Protein AF-A0A356E3R2-F1 (afdb_monomer)

Radius of gyration: 20.86 Å; Cα contacts (8 Å, |Δi|>4): 562; chains: 1; bounding box: 56×42×56 Å

Secondary structure (DSSP, 8-state):
-BGGGG-----GGGS-SS--SSTT-SEEEEE-TTT--EEEEEGGGGGGGSPTT-EEEEE-EEE---EEEEEETTS-EEEEEEEEE-TTS-EEEEETTGGG--TT-EEEEE-TTSSSEEEEEEEEE-TTS-EEEEESS---HHHHHHHEE----TT--S---HHHHHHTS-TT--EEEESS--GGGGG--HHHHHHHHHTT-EEEEEEE---GGGGSPP--SBGGG--PPPEEEEE-HHHHHHHHHHHHTT--EEESSHHHHHHHHHSEETTTTEEPPEEEEE-----SS---S--

Structure (mmCIF, N/CA/C/O backbone):
data_AF-A0A356E3R2-F1
#
_entry.id   AF-A0A356E3R2-F1
#
loop_
_atom_site.group_PDB
_atom_site.id
_atom_site.type_symbol
_atom_site.label_atom_id
_atom_site.label_alt_id
_atom_site.label_comp_id
_atom_site.label_asym_id
_atom_site.label_entity_id
_atom_site.label_seq_id
_atom_site.pdbx_PDB_ins_code
_atom_site.Cartn_x
_atom_site.Cartn_y
_atom_site.Cartn_z
_atom_site.occupancy
_atom_site.B_iso_or_equiv
_atom_site.auth_seq_id
_atom_site.auth_comp_id
_atom_site.auth_asym_id
_atom_site.auth_atom_id
_atom_site.pdbx_PDB_model_num
ATOM 1 N N . MET A 1 1 ? -23.909 -2.169 -10.285 1.00 80.88 1 MET A N 1
ATOM 2 C CA . MET A 1 1 ? -23.566 -0.750 -10.013 1.00 80.88 1 MET A CA 1
ATOM 3 C C . MET A 1 1 ? -22.647 -0.263 -11.116 1.00 80.88 1 MET A C 1
ATOM 5 O O . MET A 1 1 ? -21.811 -1.039 -11.572 1.00 80.88 1 MET A O 1
ATOM 9 N N . THR A 1 2 ? -22.799 0.974 -11.576 1.00 85.81 2 THR A N 1
ATOM 10 C CA . THR A 1 2 ? -21.980 1.519 -12.674 1.00 85.81 2 THR A CA 1
ATOM 11 C C . THR A 1 2 ? -20.860 2.404 -12.140 1.00 85.81 2 THR A C 1
ATOM 13 O O . THR A 1 2 ? -21.021 3.051 -11.107 1.00 85.81 2 THR A O 1
ATOM 16 N N . ILE A 1 3 ? -19.742 2.508 -12.868 1.00 83.50 3 ILE A N 1
ATOM 17 C CA . ILE A 1 3 ? -18.660 3.456 -12.523 1.00 83.50 3 ILE A CA 1
ATOM 18 C C . ILE A 1 3 ? -19.180 4.900 -12.390 1.00 83.50 3 ILE A C 1
ATOM 20 O O . ILE A 1 3 ? -18.676 5.674 -11.574 1.00 83.50 3 ILE A O 1
ATOM 24 N N . LYS A 1 4 ? -20.211 5.272 -13.159 1.00 87.00 4 LYS A N 1
ATOM 25 C CA . LYS A 1 4 ? -20.790 6.624 -13.131 1.00 87.00 4 LYS A CA 1
ATOM 26 C C . LYS A 1 4 ? -21.358 6.996 -11.760 1.00 87.00 4 LYS A C 1
ATOM 28 O O . LYS A 1 4 ? -21.235 8.148 -11.367 1.00 87.00 4 LYS A O 1
ATOM 33 N N . GLU A 1 5 ? -21.901 6.034 -11.013 1.00 89.00 5 GLU A N 1
ATOM 34 C CA . GLU A 1 5 ? -22.432 6.251 -9.654 1.00 89.00 5 GLU A CA 1
ATOM 35 C C . GLU A 1 5 ? -21.334 6.598 -8.629 1.00 89.00 5 GLU A C 1
ATOM 37 O O . GLU A 1 5 ? -21.633 7.105 -7.554 1.00 89.00 5 GLU A O 1
ATOM 42 N N . TYR A 1 6 ? -20.064 6.357 -8.973 1.00 88.38 6 TYR A N 1
ATOM 43 C CA . TYR A 1 6 ? -18.882 6.656 -8.156 1.00 88.38 6 TYR A CA 1
ATOM 44 C C . TYR A 1 6 ? -18.056 7.822 -8.706 1.00 88.38 6 TYR A C 1
ATOM 4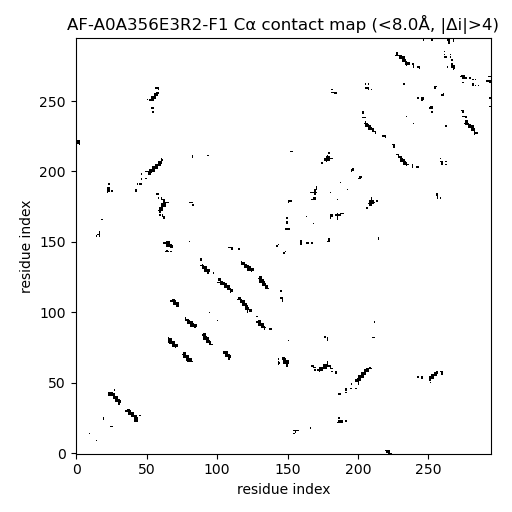6 O O . TYR A 1 6 ? -16.964 8.103 -8.212 1.00 88.38 6 TYR A O 1
ATOM 54 N N . SER A 1 7 ? -18.547 8.481 -9.755 1.00 88.19 7 SER A N 1
ATOM 55 C CA . SER A 1 7 ? -17.864 9.608 -10.380 1.00 88.19 7 SER A CA 1
ATOM 56 C C . SER A 1 7 ? -18.245 10.910 -9.678 1.00 88.19 7 SER A C 1
ATOM 58 O O . SER A 1 7 ? -19.418 11.167 -9.419 1.00 88.19 7 SER A O 1
ATOM 60 N N . PHE A 1 8 ? -17.255 11.751 -9.401 1.00 93.81 8 PHE A N 1
ATOM 61 C CA . PHE A 1 8 ? -17.437 13.101 -8.878 1.00 93.81 8 PHE A CA 1
ATOM 62 C C . PHE A 1 8 ? -16.420 14.039 -9.529 1.00 93.81 8 PHE A C 1
ATOM 64 O O . PHE A 1 8 ? -15.416 13.583 -10.082 1.00 93.81 8 PHE A O 1
ATOM 71 N N . ASP A 1 9 ? -16.686 15.342 -9.483 1.00 94.81 9 ASP A N 1
ATOM 72 C CA . ASP A 1 9 ? -15.743 16.336 -9.987 1.00 94.81 9 ASP A CA 1
ATOM 73 C C . ASP A 1 9 ? -14.581 16.503 -8.998 1.00 94.81 9 ASP A C 1
ATOM 75 O O . ASP A 1 9 ? -14.777 16.924 -7.855 1.00 94.81 9 ASP A O 1
ATOM 79 N N . LEU A 1 10 ? -13.373 16.139 -9.432 1.00 94.69 10 LEU A N 1
ATOM 80 C CA . LEU A 1 10 ? -12.137 16.303 -8.673 1.00 94.69 10 LEU A CA 1
ATOM 81 C C . LEU A 1 10 ? -11.201 17.238 -9.446 1.00 94.69 10 LEU A C 1
ATOM 83 O O . LEU A 1 10 ? -10.454 16.778 -10.314 1.00 94.69 10 LEU A O 1
ATOM 87 N N . PRO A 1 11 ? -11.205 18.543 -9.130 1.00 95.44 11 PRO A N 1
ATOM 88 C CA . PRO A 1 11 ? -10.269 19.485 -9.722 1.00 95.44 11 PRO A CA 1
ATOM 89 C C . PRO A 1 11 ? -8.811 19.038 -9.539 1.00 95.44 11 PRO A C 1
ATOM 91 O O . PRO A 1 11 ? -8.390 18.744 -8.420 1.00 95.44 11 PRO A O 1
ATOM 94 N N . GLU A 1 12 ? -8.010 19.041 -10.616 1.00 92.12 12 GLU A N 1
ATOM 95 C CA . GLU A 1 12 ? -6.623 18.529 -10.580 1.00 92.12 12 GLU A CA 1
ATOM 96 C C . GLU A 1 12 ? -5.760 19.206 -9.502 1.00 92.12 12 GLU A C 1
ATOM 98 O O . GLU A 1 12 ? -4.908 18.563 -8.894 1.00 92.12 12 GLU A O 1
ATOM 103 N N . HIS A 1 13 ? -6.005 20.489 -9.224 1.00 93.75 13 HIS A N 1
ATOM 104 C CA . HIS A 1 13 ? -5.262 21.2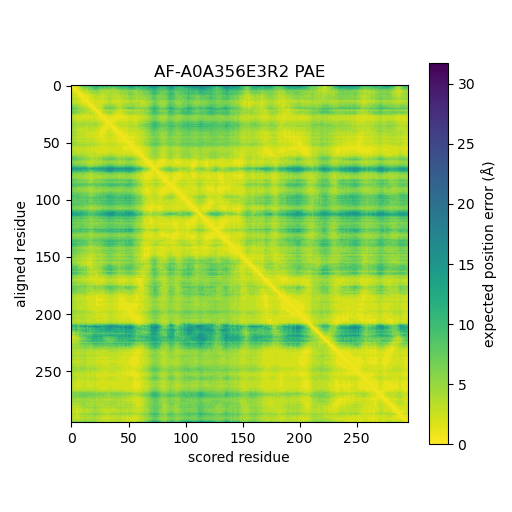58 -8.222 1.00 93.75 13 HIS A CA 1
ATOM 105 C C . HIS A 1 13 ? -5.515 20.803 -6.772 1.00 93.75 13 HIS A C 1
ATOM 107 O O . HIS A 1 13 ? -4.760 21.189 -5.883 1.00 93.75 13 HIS A O 1
ATOM 113 N N . LEU A 1 14 ? -6.548 19.989 -6.521 1.00 94.94 14 LEU A N 1
ATOM 114 C CA . LEU A 1 14 ? -6.805 19.365 -5.219 1.00 94.94 14 LEU A CA 1
ATOM 115 C C . LEU A 1 14 ? -6.062 18.028 -5.048 1.00 94.94 14 LEU A C 1
ATOM 117 O O . LEU A 1 14 ? -6.039 17.478 -3.947 1.00 94.94 14 LEU A O 1
ATOM 121 N N . ILE A 1 15 ? -5.427 17.503 -6.104 1.00 93.31 15 ILE A N 1
ATOM 122 C CA . ILE A 1 15 ? -4.597 16.294 -6.042 1.00 93.31 15 ILE A CA 1
ATOM 123 C C . ILE A 1 15 ? -3.183 16.689 -5.612 1.00 93.31 15 ILE A C 1
ATOM 125 O O . ILE A 1 15 ? -2.386 17.192 -6.409 1.00 93.31 15 ILE A O 1
ATOM 129 N N . ALA A 1 16 ? -2.855 16.422 -4.348 1.00 92.25 16 ALA A N 1
ATOM 130 C CA . ALA A 1 16 ? -1.546 16.730 -3.783 1.00 92.25 16 ALA A CA 1
ATOM 131 C C . ALA A 1 16 ? -0.399 16.089 -4.593 1.00 92.25 16 ALA A C 1
ATOM 133 O O . ALA A 1 16 ? -0.323 14.869 -4.738 1.00 92.25 16 ALA A O 1
ATOM 134 N N . GLN A 1 17 ? 0.511 16.926 -5.099 1.00 92.81 17 GLN A N 1
ATOM 135 C CA . GLN A 1 17 ? 1.718 16.500 -5.830 1.00 92.81 17 GLN A CA 1
ATOM 136 C C . GLN A 1 17 ? 2.926 16.295 -4.903 1.00 92.81 17 GLN A C 1
ATOM 138 O O . GLN A 1 17 ? 3.878 15.577 -5.221 1.00 92.81 17 GLN A O 1
ATOM 143 N N . THR A 1 18 ? 2.878 16.918 -3.730 1.00 89.62 18 THR A N 1
ATOM 144 C CA . THR A 1 18 ? 3.841 16.772 -2.642 1.00 89.62 18 THR A CA 1
ATOM 145 C C . THR A 1 18 ? 3.073 16.649 -1.332 1.00 89.62 18 THR A C 1
ATOM 147 O O . THR A 1 18 ? 2.021 17.278 -1.183 1.00 89.62 18 THR A O 1
ATOM 150 N N . PRO A 1 19 ? 3.554 15.840 -0.376 1.00 88.62 19 PRO A N 1
ATOM 151 C CA . PRO A 1 19 ? 2.962 15.822 0.952 1.00 88.62 19 PRO A CA 1
ATOM 152 C C . PRO A 1 19 ? 3.195 17.169 1.654 1.00 88.62 19 PRO A C 1
ATOM 154 O O . PRO A 1 19 ? 4.086 17.926 1.272 1.00 88.62 19 PRO A O 1
ATOM 157 N N . VAL A 1 20 ? 2.432 17.443 2.712 1.00 88.19 20 VAL A N 1
ATOM 158 C CA . VAL A 1 20 ? 2.671 18.600 3.591 1.00 88.19 20 VAL A CA 1
ATOM 159 C C . VAL A 1 20 ? 4.079 18.562 4.194 1.00 88.19 20 VAL A C 1
ATOM 161 O O . VAL A 1 20 ? 4.626 17.482 4.431 1.00 88.19 20 VAL A O 1
ATOM 164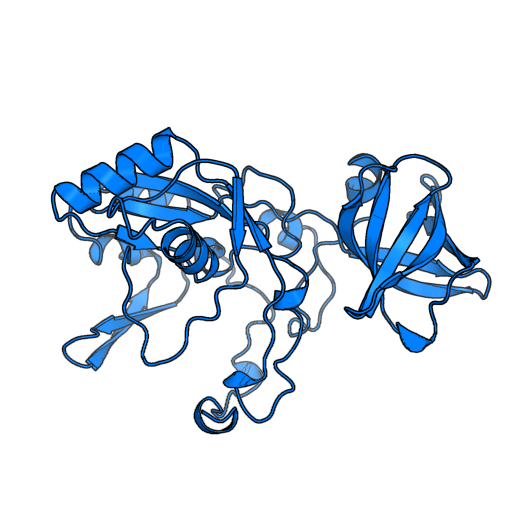 N N . ASP A 1 21 ? 4.655 19.721 4.512 1.00 87.00 21 ASP A N 1
ATOM 165 C CA . ASP A 1 21 ? 6.023 19.803 5.046 1.00 87.00 21 ASP A CA 1
ATOM 166 C C . ASP A 1 21 ? 6.193 18.957 6.312 1.00 87.00 21 ASP A C 1
ATOM 168 O O . ASP A 1 21 ? 7.106 18.132 6.405 1.00 87.00 21 ASP A O 1
ATOM 172 N N . ARG A 1 22 ? 5.244 19.075 7.248 1.00 89.44 22 ARG A N 1
ATOM 173 C CA . ARG A 1 22 ? 5.230 18.325 8.506 1.00 89.44 22 ARG A CA 1
ATOM 174 C C . ARG A 1 22 ? 4.136 17.259 8.504 1.00 89.44 22 ARG A C 1
ATOM 176 O O . ARG A 1 22 ? 2.952 17.580 8.561 1.00 89.44 22 ARG A O 1
ATOM 183 N N . ARG A 1 23 ? 4.545 15.986 8.488 1.00 93.00 23 ARG A N 1
ATOM 184 C CA . ARG A 1 23 ? 3.650 14.828 8.671 1.00 93.00 23 ARG A CA 1
ATOM 185 C C . ARG A 1 23 ? 2.820 14.998 9.951 1.00 93.00 23 ARG A C 1
ATOM 187 O O . ARG A 1 23 ? 3.373 15.407 10.969 1.00 93.00 23 ARG A O 1
ATOM 194 N N . GLY A 1 24 ? 1.526 14.684 9.893 1.00 90.94 24 GLY A N 1
ATOM 195 C CA . GLY A 1 24 ? 0.612 14.799 11.036 1.00 90.94 24 GLY A CA 1
ATOM 196 C C . GLY A 1 24 ? -0.110 16.147 11.145 1.00 90.94 24 GLY A C 1
ATOM 197 O O . GLY A 1 24 ? -1.072 16.248 11.900 1.00 90.94 24 GLY A O 1
ATOM 198 N N . ASN A 1 25 ? 0.279 17.151 10.348 1.00 92.75 25 ASN A N 1
ATOM 199 C CA . ASN A 1 25 ? -0.464 18.411 10.201 1.00 92.75 25 ASN A CA 1
ATOM 200 C C . ASN A 1 25 ? -1.511 18.356 9.070 1.00 92.75 25 ASN A C 1
ATOM 202 O O . ASN A 1 25 ? -2.034 19.387 8.648 1.00 92.75 25 ASN A O 1
ATOM 206 N N . ASP A 1 26 ? -1.789 17.164 8.542 1.00 94.12 26 ASP A N 1
ATOM 207 C CA . ASP A 1 26 ? -2.800 16.949 7.513 1.00 94.12 26 ASP A CA 1
ATOM 208 C C . ASP A 1 26 ? -4.214 17.236 8.052 1.00 94.12 26 ASP A C 1
ATOM 210 O O . ASP A 1 26 ? -4.498 17.058 9.243 1.00 94.12 26 ASP A O 1
ATOM 214 N N . ARG A 1 27 ? -5.126 17.645 7.163 1.00 95.94 27 ARG A N 1
ATOM 215 C CA . ARG A 1 27 ? -6.561 17.698 7.478 1.00 95.94 27 ARG A CA 1
ATOM 216 C C . ARG A 1 27 ? -7.111 16.280 7.639 1.00 95.94 27 ARG A C 1
ATOM 218 O O . ARG A 1 27 ? -6.727 15.376 6.901 1.00 95.94 27 ARG A O 1
ATOM 225 N N . LEU A 1 28 ? -8.051 16.117 8.560 1.00 96.88 28 LEU A N 1
ATOM 226 C CA . LEU A 1 28 ? -8.788 14.886 8.817 1.00 96.88 28 LEU A CA 1
ATOM 227 C C . LEU A 1 28 ? -10.282 15.165 8.638 1.00 96.88 28 LEU A C 1
ATOM 229 O O . LEU A 1 28 ? -10.838 15.998 9.342 1.00 96.88 28 LEU A O 1
ATOM 233 N N . LEU A 1 29 ? -10.937 14.470 7.709 1.00 97.38 29 LEU A N 1
ATOM 234 C CA . LEU A 1 29 ? -12.392 14.523 7.572 1.00 97.38 29 LEU A CA 1
ATOM 235 C C . LEU A 1 29 ? -13.012 13.427 8.443 1.00 97.38 29 LEU A C 1
ATOM 237 O O . LEU A 1 29 ? -12.776 12.243 8.199 1.00 97.38 29 LEU A O 1
ATOM 241 N N . VAL A 1 30 ? -13.813 13.805 9.436 1.00 97.81 30 VAL A N 1
ATOM 242 C CA . VAL A 1 30 ? -14.518 12.857 10.307 1.00 97.81 30 VAL A CA 1
ATOM 243 C C . VAL A 1 30 ? -15.970 12.751 9.860 1.00 97.81 30 VAL A C 1
ATOM 245 O O . VAL A 1 30 ? -16.705 13.734 9.887 1.00 97.81 30 VAL A O 1
ATOM 248 N N . LEU A 1 31 ? -16.388 11.547 9.465 1.00 97.50 31 LEU A N 1
ATOM 249 C CA . LEU A 1 31 ? -17.766 11.233 9.091 1.00 97.50 31 LEU A CA 1
ATOM 250 C C . LEU A 1 31 ? -18.395 10.318 10.143 1.00 97.50 31 LEU A C 1
ATOM 252 O O . LEU A 1 31 ? -17.951 9.186 10.340 1.00 97.50 31 LEU A O 1
ATOM 256 N N . ASN A 1 32 ? -19.477 10.772 10.769 1.00 96.00 32 ASN A N 1
ATOM 257 C CA . ASN A 1 32 ? -20.310 9.913 11.600 1.00 96.00 32 ASN A CA 1
ATOM 258 C C . ASN A 1 32 ? -21.272 9.113 10.709 1.00 96.00 32 ASN A C 1
ATOM 260 O O . ASN A 1 32 ? -22.171 9.673 10.084 1.00 96.00 32 ASN A O 1
ATOM 264 N N . LYS A 1 33 ? -21.103 7.788 10.665 1.00 93.56 33 LYS A N 1
ATOM 265 C CA . LYS A 1 33 ? -21.905 6.895 9.813 1.00 93.56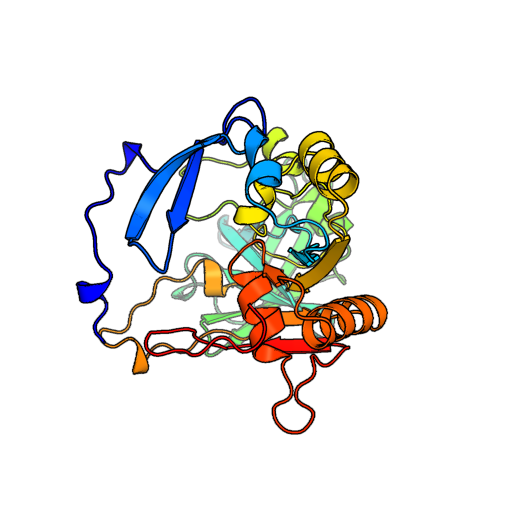 33 LYS A CA 1
ATOM 266 C C . LYS A 1 33 ? -23.395 6.879 10.181 1.00 93.56 33 LYS A C 1
ATOM 268 O O . LYS A 1 33 ? -24.221 6.651 9.305 1.00 93.56 33 LYS A O 1
ATOM 273 N N . GLN A 1 34 ? -23.740 7.068 11.455 1.00 94.75 34 GLN A N 1
ATOM 274 C CA . GLN A 1 34 ? -25.118 6.993 11.945 1.00 94.75 34 GLN A CA 1
ATOM 275 C C . GLN A 1 34 ? -25.881 8.297 11.709 1.00 94.75 34 GLN A C 1
ATOM 277 O O . GLN A 1 34 ? -27.043 8.256 11.317 1.00 94.75 34 GLN A O 1
ATOM 282 N N . THR A 1 35 ? -25.243 9.444 11.950 1.00 96.81 35 THR A N 1
ATOM 283 C CA . THR A 1 35 ? -25.892 10.761 11.844 1.00 96.81 35 THR A CA 1
ATOM 284 C C . THR A 1 35 ? -25.648 11.451 10.505 1.00 96.81 35 THR A C 1
ATOM 286 O O . THR A 1 35 ? -26.355 12.398 10.175 1.00 96.81 35 THR A O 1
ATOM 289 N N . GLY A 1 36 ? -24.634 11.022 9.748 1.00 96.56 36 GLY A N 1
ATOM 290 C CA . GLY A 1 36 ? -24.173 11.701 8.535 1.00 96.56 36 GLY A CA 1
ATOM 291 C C . GLY A 1 36 ? -23.410 13.002 8.804 1.00 96.56 36 GLY A C 1
ATOM 292 O O . GLY A 1 36 ? -23.102 13.728 7.864 1.00 96.56 36 GLY A O 1
ATOM 293 N N . THR A 1 37 ? -23.107 13.324 10.067 1.00 97.31 37 THR A N 1
ATOM 294 C CA . THR A 1 37 ? -22.366 14.542 10.423 1.00 97.31 37 THR A CA 1
ATOM 295 C C . THR A 1 37 ? -20.937 14.471 9.895 1.00 97.31 37 THR A C 1
ATOM 297 O O . THR A 1 37 ? -20.259 13.459 10.073 1.00 97.31 37 THR A O 1
ATOM 300 N N . ILE A 1 38 ? -20.488 15.567 9.285 1.00 97.81 38 ILE A N 1
ATOM 301 C CA . ILE A 1 38 ? -19.140 15.738 8.746 1.00 97.81 38 ILE A CA 1
ATOM 302 C C . ILE A 1 38 ? -18.443 16.841 9.540 1.00 97.81 38 ILE A C 1
ATOM 304 O O . ILE A 1 38 ? -19.016 17.914 9.727 1.00 97.81 38 ILE A O 1
ATOM 308 N N . LEU A 1 39 ? -17.222 16.575 9.999 1.00 97.50 39 LEU A N 1
ATOM 309 C CA . LEU A 1 39 ? -16.383 17.532 10.716 1.00 97.50 39 LEU A CA 1
ATOM 310 C C . LEU A 1 39 ? -15.006 17.621 10.059 1.00 97.50 39 LEU A C 1
ATOM 312 O O . LEU A 1 39 ? -14.403 16.602 9.714 1.00 97.50 39 LEU A O 1
ATOM 316 N N . ASP A 1 40 ? -14.515 18.848 9.915 1.00 97.50 40 ASP A N 1
ATOM 317 C CA . ASP A 1 40 ? -13.137 19.135 9.532 1.00 97.50 40 ASP A CA 1
ATOM 318 C C . ASP A 1 40 ? -12.255 19.197 10.779 1.00 97.50 40 ASP A C 1
ATOM 320 O O . ASP A 1 40 ? -12.470 20.011 11.675 1.00 97.50 40 ASP A O 1
ATOM 324 N N . GLU A 1 41 ? -11.236 18.350 10.809 1.00 96.75 41 GLU A N 1
ATOM 325 C CA . GLU A 1 41 ? -10.312 18.182 11.922 1.00 96.75 41 GLU A CA 1
ATOM 326 C C . GLU A 1 41 ? -8.862 18.175 11.457 1.00 96.75 41 GLU A C 1
ATOM 328 O O . GLU A 1 41 ? -8.548 18.283 10.267 1.00 96.75 41 GLU A O 1
ATOM 333 N N . GLN A 1 42 ? -7.953 18.034 12.417 1.00 96.38 42 GLN A N 1
ATOM 334 C CA . GLN A 1 42 ? -6.540 17.815 12.143 1.00 96.38 42 GLN A CA 1
ATOM 335 C C . GLN A 1 42 ? -6.108 16.407 12.534 1.00 96.38 42 GLN A C 1
ATOM 337 O O . GLN A 1 42 ? -6.539 15.867 13.552 1.00 96.38 42 GLN A O 1
ATOM 342 N N . MET A 1 43 ? -5.202 15.820 11.751 1.00 96.50 43 MET A N 1
ATOM 343 C CA . MET A 1 43 ? -4.689 14.473 12.002 1.00 96.50 43 MET A CA 1
ATOM 344 C C . MET A 1 43 ? -4.020 14.343 13.380 1.00 96.50 43 MET A C 1
ATOM 346 O O . MET A 1 43 ? -4.106 13.290 14.009 1.00 96.50 43 MET A O 1
ATOM 350 N N . ILE A 1 44 ? -3.412 15.413 13.898 1.00 96.31 44 ILE A N 1
ATOM 351 C CA . ILE A 1 44 ? -2.847 15.435 15.256 1.00 96.31 44 ILE A CA 1
ATOM 352 C C . ILE A 1 44 ? -3.889 15.108 16.343 1.00 96.31 44 ILE A C 1
ATOM 354 O O . ILE A 1 44 ? -3.540 14.549 17.380 1.00 96.31 44 ILE A O 1
ATOM 358 N N . ASN A 1 45 ? -5.173 15.377 16.077 1.00 96.44 45 ASN A N 1
ATOM 359 C CA . ASN A 1 45 ? -6.286 15.080 16.975 1.00 96.44 45 ASN A CA 1
ATOM 360 C C . ASN A 1 45 ? -6.841 13.661 16.792 1.00 96.44 45 ASN A C 1
ATOM 362 O O . ASN A 1 45 ? -7.768 13.292 17.500 1.00 96.44 45 ASN A O 1
ATOM 366 N N . PHE A 1 46 ? -6.297 12.830 15.895 1.00 97.19 46 PHE A N 1
ATOM 367 C CA . PHE A 1 46 ? -6.851 11.506 15.573 1.00 97.19 46 PHE A CA 1
ATOM 368 C C . PHE A 1 46 ? -7.132 10.640 16.814 1.00 97.19 46 PHE A C 1
ATOM 370 O O . PHE A 1 46 ? -8.171 9.989 16.900 1.00 97.19 46 PHE A O 1
ATOM 377 N N . ALA A 1 47 ? -6.244 10.667 17.813 1.00 97.06 47 ALA A N 1
ATOM 378 C CA . ALA A 1 47 ? -6.421 9.898 19.043 1.00 97.06 47 ALA A CA 1
ATOM 379 C C . ALA A 1 47 ? -7.681 10.301 19.837 1.00 97.06 47 ALA A C 1
ATOM 381 O O . ALA A 1 47 ? -8.250 9.465 20.540 1.00 97.06 47 ALA A O 1
ATOM 382 N N . SER A 1 48 ? -8.166 11.546 19.735 1.00 96.56 48 SER A N 1
ATOM 383 C CA . SER A 1 48 ? -9.376 11.995 20.441 1.00 96.56 48 SER A CA 1
ATOM 384 C C . SER A 1 48 ? -10.636 11.263 19.960 1.00 96.56 48 SER A C 1
ATOM 386 O O . SER A 1 48 ? -11.536 11.037 20.767 1.00 96.56 48 SER A O 1
ATOM 388 N N . TYR A 1 49 ? -10.634 10.783 18.714 1.00 96.25 49 TYR A N 1
ATOM 389 C CA . TYR A 1 49 ? -11.741 10.068 18.076 1.00 96.25 49 TYR A CA 1
ATOM 390 C C . TYR A 1 49 ? -11.764 8.556 18.348 1.00 96.25 49 TYR A C 1
ATOM 392 O O . TYR A 1 49 ? -12.718 7.882 17.967 1.00 96.25 49 TYR A O 1
ATOM 400 N N . LEU A 1 50 ? -10.742 8.008 19.012 1.00 97.12 50 LEU A N 1
ATOM 401 C CA . LEU A 1 50 ? -10.724 6.601 19.418 1.00 97.12 50 LEU A CA 1
ATOM 402 C C . LEU A 1 50 ? -11.405 6.407 20.775 1.00 97.12 50 LEU A C 1
ATOM 404 O O . LEU A 1 50 ? -11.210 7.206 21.689 1.00 97.12 50 LEU A O 1
ATOM 408 N N . GLU A 1 51 ? -12.157 5.325 20.942 1.00 96.88 51 GLU A N 1
ATOM 409 C CA . GLU A 1 51 ? -12.627 4.894 22.264 1.00 96.88 51 GLU A CA 1
ATOM 410 C C . GLU A 1 51 ? -11.454 4.268 23.043 1.00 96.88 51 GLU A C 1
ATOM 412 O O . GLU A 1 51 ? -10.605 3.595 22.451 1.00 96.88 51 GLU A O 1
ATOM 417 N N . GLU A 1 52 ? -11.377 4.477 24.360 1.00 97.50 52 GLU A N 1
ATOM 418 C CA . GLU A 1 52 ? -10.368 3.812 25.198 1.00 97.50 52 GLU A CA 1
ATOM 419 C C . GLU A 1 52 ? -10.461 2.282 25.049 1.00 97.50 52 GLU A C 1
ATOM 421 O O . GLU A 1 52 ? -11.543 1.714 24.910 1.00 97.50 52 GLU A O 1
ATOM 426 N N . GLY A 1 53 ? -9.310 1.606 25.009 1.00 97.62 53 GLY A N 1
ATOM 427 C CA . GLY A 1 53 ? -9.237 0.163 24.768 1.00 97.62 53 GLY A CA 1
ATOM 428 C C . GLY A 1 53 ? -9.360 -0.259 23.297 1.00 97.62 53 GLY A C 1
ATOM 429 O O . GLY A 1 53 ? -9.145 -1.438 23.000 1.00 97.62 53 GLY A O 1
ATOM 430 N N . SER A 1 54 ? -9.647 0.652 22.359 1.00 98.38 54 SER A N 1
ATOM 431 C CA . SER A 1 54 ? -9.724 0.316 20.926 1.00 98.38 54 SER A CA 1
ATOM 432 C C . SER A 1 54 ? -8.442 -0.347 20.410 1.00 98.38 54 SER A C 1
ATOM 434 O O . SER A 1 54 ? -7.333 -0.050 20.863 1.00 98.38 54 SER A O 1
ATOM 436 N N . VAL A 1 55 ? -8.584 -1.221 19.414 1.00 98.69 55 VAL A N 1
ATOM 437 C CA . VAL A 1 55 ? -7.465 -1.818 18.678 1.00 98.69 55 VAL A CA 1
ATOM 438 C C . VAL A 1 55 ? -7.322 -1.133 17.327 1.00 98.69 55 VAL A C 1
ATOM 440 O O . VAL A 1 55 ? -8.153 -1.317 16.442 1.00 98.69 55 VAL A O 1
ATOM 443 N N . LEU A 1 56 ? -6.249 -0.366 17.155 1.00 98.62 56 LEU A N 1
ATOM 444 C CA . LEU A 1 56 ? -5.874 0.228 15.879 1.00 98.62 56 LEU A CA 1
ATOM 445 C C . LEU A 1 56 ? -5.044 -0.774 15.069 1.00 98.62 56 LEU A C 1
ATOM 447 O O . LEU A 1 56 ? -3.922 -1.114 15.450 1.00 98.62 56 LEU A O 1
ATOM 451 N N . VAL A 1 57 ? -5.577 -1.224 13.938 1.00 98.69 57 VAL A N 1
ATOM 452 C CA . VAL A 1 57 ? -4.899 -2.147 13.026 1.00 98.69 57 VAL A CA 1
ATOM 453 C C . VAL A 1 57 ? -4.188 -1.364 11.930 1.00 98.69 57 VAL A C 1
ATOM 455 O O . VAL A 1 57 ? -4.816 -0.631 11.166 1.00 98.69 57 VAL A O 1
ATOM 458 N N . ILE A 1 58 ? -2.872 -1.536 11.835 1.00 98.31 58 ILE A N 1
ATOM 459 C CA . ILE A 1 58 ? -2.004 -0.831 10.885 1.00 98.31 58 ILE A CA 1
ATOM 460 C C . ILE A 1 58 ? -1.373 -1.804 9.886 1.00 98.31 58 ILE A C 1
ATOM 462 O O . ILE A 1 58 ? -1.014 -2.920 10.251 1.00 98.31 58 ILE A O 1
ATOM 466 N N . ASN A 1 59 ? -1.179 -1.375 8.638 1.00 97.69 59 ASN A N 1
ATOM 467 C CA . ASN A 1 59 ? -0.437 -2.156 7.646 1.00 97.69 59 ASN A CA 1
ATOM 468 C C . ASN A 1 59 ? 1.055 -1.789 7.687 1.00 97.69 59 ASN A C 1
ATOM 470 O O . ASN A 1 59 ? 1.437 -0.695 7.271 1.00 97.69 59 ASN A O 1
ATOM 474 N N . ASN A 1 60 ? 1.903 -2.697 8.167 1.00 97.25 60 ASN A N 1
ATOM 475 C CA . ASN A 1 60 ? 3.348 -2.475 8.313 1.00 97.25 60 ASN A CA 1
ATOM 476 C C . ASN A 1 60 ? 4.169 -2.785 7.043 1.00 97.25 60 ASN A C 1
ATOM 478 O O . ASN A 1 60 ? 5.400 -2.882 7.117 1.00 97.25 60 ASN A O 1
ATOM 482 N N . SER A 1 61 ? 3.509 -2.955 5.895 1.00 94.56 61 SER A N 1
ATOM 483 C CA . SER A 1 61 ? 4.171 -3.167 4.609 1.00 94.56 61 SER A CA 1
ATOM 484 C C . SER A 1 61 ? 5.115 -2.007 4.260 1.00 94.56 61 SER A C 1
ATOM 486 O O . SER A 1 61 ? 4.783 -0.825 4.409 1.00 94.56 61 SER A O 1
ATOM 488 N N . LYS A 1 62 ? 6.315 -2.358 3.800 1.00 92.19 62 LYS A N 1
ATOM 489 C CA . LYS A 1 62 ? 7.394 -1.454 3.405 1.00 92.19 62 LYS A CA 1
ATOM 490 C C . LYS A 1 62 ? 7.551 -1.471 1.886 1.00 92.19 62 LYS A C 1
ATOM 492 O O . LYS A 1 62 ? 7.591 -2.533 1.260 1.00 92.19 62 LYS A O 1
ATOM 497 N N . VAL A 1 63 ? 7.593 -0.275 1.310 1.00 90.88 63 VAL A N 1
ATOM 498 C CA . VAL A 1 63 ? 7.756 -0.029 -0.117 1.00 90.88 63 VAL A CA 1
ATOM 499 C C . VAL A 1 63 ? 9.186 -0.358 -0.512 1.00 90.88 63 VAL A C 1
ATOM 501 O O . VAL A 1 63 ? 10.134 0.150 0.086 1.00 90.88 63 VAL A O 1
ATOM 504 N N . ARG A 1 64 ? 9.337 -1.204 -1.529 1.00 88.88 64 ARG A N 1
ATOM 505 C CA . ARG A 1 64 ? 10.625 -1.446 -2.183 1.00 88.88 64 ARG A CA 1
ATOM 506 C C . ARG A 1 64 ? 10.846 -0.389 -3.266 1.00 88.88 64 ARG A C 1
ATOM 508 O O . ARG A 1 64 ? 9.885 0.050 -3.903 1.00 88.88 64 ARG A O 1
ATOM 515 N N . LYS A 1 65 ? 12.106 -0.031 -3.541 1.00 91.12 65 LYS A N 1
ATOM 516 C CA . LYS A 1 65 ? 12.502 0.768 -4.719 1.00 91.12 65 LYS A CA 1
ATOM 517 C C . LYS A 1 65 ? 12.361 -0.047 -6.013 1.00 91.12 65 LYS A C 1
ATOM 519 O O . LYS A 1 65 ? 13.320 -0.341 -6.715 1.00 91.12 65 LYS A O 1
ATOM 524 N N . ALA A 1 66 ? 11.144 -0.493 -6.289 1.00 90.94 66 ALA A N 1
ATOM 525 C CA . ALA A 1 66 ? 10.849 -1.489 -7.305 1.00 90.94 66 ALA A CA 1
ATOM 526 C C . ALA A 1 66 ? 10.693 -0.896 -8.712 1.00 90.94 66 ALA A C 1
ATOM 528 O O . ALA A 1 66 ? 10.526 -1.643 -9.675 1.00 90.94 66 ALA A O 1
ATOM 529 N N . ARG A 1 67 ? 10.723 0.434 -8.853 1.00 93.00 67 ARG A N 1
ATOM 530 C CA . ARG A 1 67 ? 10.684 1.110 -10.151 1.00 93.00 67 ARG A CA 1
ATOM 531 C C . ARG A 1 67 ? 12.104 1.245 -10.688 1.00 93.00 67 ARG A C 1
ATOM 533 O O . ARG A 1 67 ? 12.912 1.942 -10.093 1.00 93.00 67 ARG A O 1
ATOM 540 N N . VAL A 1 68 ? 12.410 0.608 -11.810 1.00 95.25 68 VAL A N 1
ATOM 541 C CA . VAL A 1 68 ? 13.763 0.578 -12.382 1.00 95.25 68 VAL A CA 1
ATOM 542 C C . VAL A 1 68 ? 13.710 0.914 -13.866 1.00 95.25 68 VAL A C 1
ATOM 544 O O . VAL A 1 68 ? 12.807 0.490 -14.590 1.00 95.25 68 VAL A O 1
ATOM 547 N N . PHE A 1 69 ? 14.693 1.673 -14.341 1.00 95.50 69 PHE A N 1
ATOM 548 C CA . PHE A 1 69 ? 14.839 1.985 -15.758 1.00 95.50 69 PHE A CA 1
ATOM 549 C C . PHE A 1 69 ? 15.904 1.111 -16.410 1.00 95.50 69 PHE A C 1
ATOM 551 O O . PHE A 1 69 ? 16.960 0.857 -15.836 1.00 95.50 69 PHE A O 1
ATOM 558 N N . ALA A 1 70 ? 15.640 0.714 -17.648 1.00 97.00 70 ALA A N 1
ATOM 559 C CA . ALA A 1 70 ? 16.583 -0.022 -18.473 1.00 97.00 70 ALA A CA 1
ATOM 560 C C . ALA A 1 70 ? 16.641 0.552 -19.885 1.00 97.00 70 ALA A C 1
ATOM 562 O O . ALA A 1 70 ? 15.733 1.258 -20.337 1.00 97.00 70 ALA A O 1
ATOM 563 N N . VAL A 1 71 ? 17.700 0.205 -20.604 1.00 96.56 71 VAL A N 1
ATOM 564 C CA . VAL A 1 71 ? 17.872 0.512 -22.021 1.00 96.56 71 VAL A CA 1
ATOM 565 C C . VAL A 1 71 ? 17.750 -0.790 -22.804 1.00 96.56 71 VAL A C 1
ATOM 567 O O . VAL A 1 71 ? 18.468 -1.745 -22.538 1.00 96.56 71 VAL A O 1
ATOM 570 N N . SER A 1 72 ? 16.808 -0.848 -23.745 1.00 94.94 72 SER A N 1
ATOM 571 C CA . SER A 1 72 ? 16.710 -1.971 -24.696 1.00 94.94 72 SER A CA 1
ATOM 572 C C . SER A 1 72 ? 17.904 -2.005 -25.654 1.00 94.94 72 SER A C 1
ATOM 574 O O . SER A 1 72 ? 18.509 -0.963 -25.894 1.00 94.94 72 SER A O 1
ATOM 576 N N . ASP A 1 73 ? 18.142 -3.133 -26.325 1.00 89.88 73 ASP A N 1
ATOM 577 C CA . ASP A 1 73 ? 19.183 -3.256 -27.370 1.00 89.88 73 ASP A CA 1
ATOM 578 C C . ASP A 1 73 ? 19.076 -2.188 -28.473 1.00 89.88 73 ASP A C 1
ATOM 580 O O . ASP A 1 73 ? 20.061 -1.766 -29.069 1.00 89.88 73 ASP A O 1
ATOM 584 N N . THR A 1 74 ? 17.858 -1.702 -28.726 1.00 88.06 74 THR A N 1
ATOM 585 C CA . THR A 1 74 ? 17.579 -0.625 -29.694 1.00 88.06 74 THR A CA 1
ATOM 586 C C . THR A 1 74 ? 17.815 0.791 -29.148 1.00 88.06 74 THR A C 1
ATOM 588 O O . THR A 1 74 ? 17.414 1.769 -29.772 1.00 88.06 74 THR A O 1
ATOM 591 N N . GLY A 1 75 ? 18.387 0.930 -27.950 1.00 90.81 75 GLY A N 1
ATOM 592 C CA . GLY A 1 75 ? 18.671 2.213 -27.300 1.00 90.81 75 GLY A CA 1
ATOM 593 C C . GLY A 1 75 ? 17.464 2.899 -26.647 1.00 90.81 75 GLY A C 1
ATOM 594 O O . GLY A 1 75 ? 17.593 3.982 -26.083 1.00 90.81 75 GLY A O 1
ATOM 595 N N . SER A 1 76 ? 16.271 2.296 -26.688 1.00 92.69 76 SER A N 1
ATOM 596 C CA . SER A 1 76 ? 15.080 2.888 -26.061 1.00 92.69 76 SER A CA 1
ATOM 597 C C . SER A 1 76 ? 15.096 2.707 -24.543 1.00 92.69 76 SER A C 1
ATOM 599 O O . SER A 1 76 ? 15.208 1.572 -24.076 1.00 92.69 76 SER A O 1
ATOM 601 N N . ARG A 1 77 ? 14.892 3.801 -23.792 1.00 94.56 77 ARG A N 1
ATOM 602 C CA . ARG A 1 77 ? 14.635 3.770 -22.341 1.00 94.56 77 ARG A CA 1
ATOM 603 C C . ARG A 1 77 ? 13.251 3.178 -22.062 1.00 94.56 77 ARG A C 1
ATOM 605 O O . ARG A 1 77 ? 12.251 3.592 -22.664 1.00 94.56 77 ARG A O 1
ATOM 612 N N . VAL A 1 78 ? 13.206 2.211 -21.155 1.00 95.69 78 VAL A N 1
ATOM 613 C CA . VAL A 1 78 ? 12.008 1.478 -20.743 1.00 95.69 78 VAL A CA 1
ATOM 614 C C . VAL A 1 78 ? 11.953 1.444 -19.222 1.00 95.69 78 VAL A C 1
ATOM 616 O O . VAL A 1 78 ? 12.954 1.200 -18.558 1.00 95.69 78 VAL A O 1
ATOM 619 N N . GLU A 1 79 ? 10.777 1.726 -18.681 1.00 94.31 79 GLU A N 1
ATOM 620 C CA . GLU A 1 79 ? 10.497 1.656 -17.249 1.00 94.31 79 GLU A CA 1
ATOM 621 C C . GLU A 1 79 ? 9.855 0.313 -16.893 1.00 94.31 79 GLU A C 1
ATOM 623 O O . GLU A 1 79 ? 8.911 -0.116 -17.572 1.00 94.31 79 GLU A O 1
ATOM 628 N N . PHE A 1 80 ? 10.364 -0.288 -15.819 1.00 94.25 80 PHE A N 1
ATOM 629 C CA . PHE A 1 80 ? 9.917 -1.530 -15.206 1.00 94.25 80 PHE A CA 1
ATOM 630 C C . PHE A 1 80 ? 9.484 -1.274 -13.761 1.00 94.25 80 PHE A C 1
ATOM 632 O O . PHE A 1 80 ? 10.158 -0.555 -13.029 1.00 94.25 80 PHE A O 1
ATOM 639 N N . LEU A 1 81 ? 8.390 -1.900 -13.342 1.00 92.25 81 LEU A N 1
ATOM 640 C CA . LEU A 1 81 ? 7.971 -1.992 -11.947 1.00 92.25 81 LEU A CA 1
ATOM 641 C C . LEU A 1 81 ? 8.024 -3.462 -11.533 1.00 92.25 81 LEU A C 1
ATOM 643 O O . LEU A 1 81 ? 7.250 -4.273 -12.046 1.00 92.25 81 LEU A O 1
ATOM 647 N N . PHE A 1 82 ? 8.946 -3.799 -10.639 1.00 92.31 82 PHE A N 1
ATOM 648 C CA . PHE A 1 82 ? 9.143 -5.151 -10.126 1.00 92.31 82 PHE A CA 1
ATOM 649 C C . PHE A 1 82 ? 8.083 -5.489 -9.084 1.00 92.31 82 PHE A C 1
ATOM 651 O O . PHE A 1 82 ? 7.813 -4.688 -8.195 1.00 92.31 82 PHE A O 1
ATOM 658 N N . LEU A 1 83 ? 7.461 -6.659 -9.211 1.00 87.31 83 LEU A N 1
ATOM 659 C CA . LEU A 1 83 ? 6.332 -7.050 -8.369 1.00 87.31 83 LEU A CA 1
ATOM 660 C C . LEU A 1 83 ? 6.719 -8.180 -7.418 1.00 87.31 83 LEU A C 1
ATOM 662 O O . LEU A 1 83 ? 6.723 -8.000 -6.206 1.00 87.31 83 LEU A O 1
ATOM 666 N N . GLU A 1 84 ? 7.059 -9.337 -7.978 1.00 86.31 84 GLU A N 1
ATOM 667 C CA . GLU A 1 84 ? 7.277 -10.577 -7.237 1.00 86.31 84 GLU A CA 1
ATOM 668 C C . GLU A 1 84 ? 8.394 -11.383 -7.898 1.00 86.31 84 GLU A C 1
ATOM 670 O O . GLU A 1 84 ? 8.485 -11.436 -9.129 1.00 86.31 84 GLU A O 1
ATOM 675 N N . GLU A 1 85 ? 9.226 -12.002 -7.066 1.00 90.31 85 GLU A N 1
ATOM 676 C CA . GLU A 1 85 ? 10.229 -12.972 -7.485 1.00 90.31 85 GLU A CA 1
ATOM 677 C C . GLU A 1 85 ? 9.602 -14.369 -7.527 1.00 90.31 85 GLU A C 1
ATOM 679 O O . GLU A 1 85 ? 8.972 -14.817 -6.570 1.00 90.31 85 GLU A O 1
ATOM 684 N N . ASN A 1 86 ? 9.772 -15.062 -8.646 1.00 91.88 86 ASN A N 1
ATOM 685 C CA . ASN A 1 86 ? 9.361 -16.447 -8.811 1.00 91.88 86 ASN A CA 1
ATOM 686 C C . ASN A 1 86 ? 10.416 -17.395 -8.211 1.00 91.88 86 ASN A C 1
ATOM 688 O O . ASN A 1 86 ? 11.570 -17.033 -8.003 1.00 91.88 86 ASN A O 1
ATOM 692 N N . LEU A 1 87 ? 10.041 -18.660 -8.002 1.00 92.25 87 LEU A N 1
ATOM 693 C CA . LEU A 1 87 ? 10.933 -19.683 -7.429 1.00 92.25 87 LEU A CA 1
ATOM 694 C C . LEU A 1 87 ? 12.212 -19.944 -8.246 1.00 92.25 87 LEU A C 1
ATOM 696 O O . LEU A 1 87 ? 13.173 -20.485 -7.714 1.00 92.25 87 LEU A O 1
ATOM 700 N N . ASP A 1 88 ? 12.215 -19.594 -9.531 1.00 94.50 88 ASP A N 1
ATOM 701 C CA . ASP A 1 88 ? 13.355 -19.721 -10.441 1.00 94.50 88 ASP A CA 1
ATOM 702 C C . ASP A 1 88 ? 14.209 -18.440 -10.528 1.00 94.50 88 ASP A C 1
ATOM 704 O O . ASP A 1 88 ? 15.017 -18.306 -11.446 1.00 94.50 88 ASP A O 1
ATOM 708 N N . HIS A 1 89 ? 14.018 -17.492 -9.602 1.00 95.75 89 HIS A N 1
ATOM 709 C CA . HIS A 1 89 ? 14.660 -16.170 -9.563 1.00 95.75 89 HIS A CA 1
ATOM 710 C C . HIS A 1 89 ? 14.321 -15.242 -10.738 1.00 95.75 89 HIS A C 1
ATOM 712 O O . HIS A 1 89 ? 14.899 -14.159 -10.881 1.00 95.75 89 HIS A O 1
ATOM 718 N N . SER A 1 90 ? 13.367 -15.627 -11.588 1.00 96.62 90 SER A N 1
ATOM 719 C CA . SER A 1 90 ? 12.763 -14.694 -12.531 1.00 96.62 90 SER A CA 1
ATOM 720 C C . SER A 1 90 ? 11.822 -13.739 -11.801 1.00 96.62 90 SER A C 1
ATOM 722 O O . SER A 1 90 ? 11.294 -14.050 -10.738 1.00 96.62 90 SER A O 1
ATOM 724 N N . TRP A 1 91 ? 11.575 -12.571 -12.380 1.00 95.31 91 TRP A N 1
ATOM 725 C CA . TRP A 1 91 ? 10.718 -11.558 -11.772 1.00 95.31 91 TRP A CA 1
ATOM 726 C C . TRP A 1 91 ? 9.489 -11.288 -12.620 1.00 95.31 91 TRP A C 1
ATOM 728 O O . TRP A 1 91 ? 9.588 -11.107 -13.835 1.00 95.31 91 TRP A O 1
ATOM 738 N N . ASN A 1 92 ? 8.331 -11.197 -11.971 1.00 92.25 92 ASN A N 1
ATOM 739 C CA . ASN A 1 92 ? 7.130 -10.645 -12.581 1.00 92.25 92 ASN A CA 1
ATOM 740 C C . ASN A 1 92 ? 7.191 -9.118 -12.495 1.00 92.25 92 ASN A C 1
ATOM 742 O O . ASN A 1 92 ? 7.364 -8.542 -11.418 1.00 92.25 92 ASN A O 1
ATOM 746 N N . VAL A 1 93 ? 7.059 -8.458 -13.644 1.00 92.88 93 VAL A N 1
ATOM 747 C CA . VAL A 1 93 ? 7.209 -7.007 -13.783 1.00 92.88 93 VAL A CA 1
ATOM 748 C C . VAL A 1 93 ? 6.065 -6.411 -14.597 1.00 92.88 93 VAL A C 1
ATOM 750 O O . VAL A 1 93 ? 5.607 -6.992 -15.585 1.00 92.88 93 VAL A O 1
ATOM 753 N N . MET A 1 94 ? 5.626 -5.207 -14.234 1.00 91.06 94 MET A N 1
ATOM 754 C CA . MET A 1 94 ? 4.923 -4.340 -15.180 1.00 91.06 94 MET A CA 1
ATOM 755 C C . MET A 1 94 ? 5.949 -3.556 -15.981 1.00 91.06 94 MET A C 1
ATOM 757 O O . MET A 1 94 ? 6.959 -3.107 -15.447 1.00 91.06 94 MET A O 1
ATOM 761 N N . VAL A 1 95 ? 5.685 -3.363 -17.268 1.00 92.44 95 VAL A N 1
ATOM 762 C CA . VAL A 1 95 ? 6.609 -2.654 -18.151 1.00 92.44 95 VAL A CA 1
ATOM 763 C C . VAL A 1 95 ? 5.867 -1.641 -19.006 1.00 92.44 95 VAL A C 1
ATOM 765 O O . VAL A 1 95 ? 4.807 -1.928 -19.571 1.00 92.44 95 VAL A O 1
ATOM 768 N N . THR A 1 96 ? 6.434 -0.445 -19.130 1.00 90.81 96 THR A N 1
ATOM 769 C CA . THR A 1 96 ? 5.899 0.590 -20.020 1.00 90.81 96 THR A CA 1
ATOM 770 C C . THR A 1 96 ? 5.960 0.158 -21.484 1.00 90.81 96 THR A C 1
ATOM 772 O O . THR A 1 96 ? 6.846 -0.580 -21.927 1.00 90.81 96 THR A O 1
ATOM 775 N N . LYS A 1 97 ? 4.993 0.637 -22.279 1.00 88.81 97 LYS A N 1
ATOM 776 C CA . LYS A 1 97 ? 4.843 0.255 -23.695 1.00 88.81 97 LYS A CA 1
ATOM 777 C C . LYS A 1 97 ? 4.744 -1.272 -23.856 1.00 88.81 97 LYS A C 1
ATOM 779 O O . LYS A 1 97 ? 5.306 -1.817 -24.799 1.00 88.81 97 LYS A O 1
ATOM 784 N N . THR A 1 98 ? 4.015 -1.946 -22.962 1.00 89.25 98 THR A N 1
ATOM 785 C CA . THR A 1 98 ? 3.900 -3.414 -22.824 1.00 89.25 98 THR A CA 1
ATOM 786 C C . THR A 1 98 ? 3.732 -4.159 -24.149 1.00 89.25 98 THR A C 1
ATOM 788 O O . THR A 1 98 ? 4.406 -5.155 -24.387 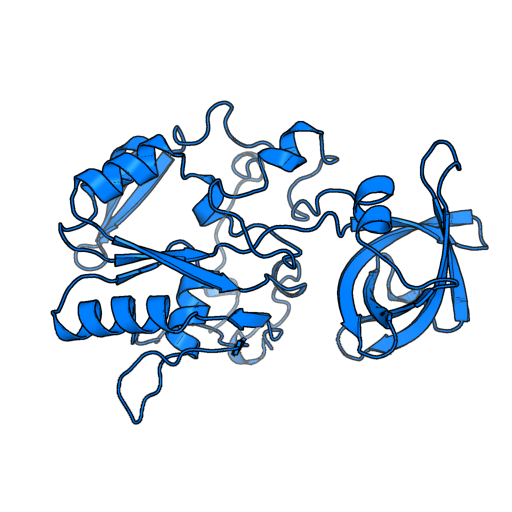1.00 89.25 98 THR A O 1
ATOM 791 N N . LYS A 1 99 ? 2.913 -3.620 -25.065 1.00 88.19 99 LYS A N 1
ATOM 792 C CA . LYS A 1 99 ? 2.681 -4.178 -26.411 1.00 88.19 99 LYS A CA 1
ATOM 793 C C . LYS A 1 99 ? 3.930 -4.269 -27.296 1.00 88.19 99 LYS A C 1
ATOM 795 O O . LYS A 1 99 ? 3.863 -4.907 -28.330 1.00 88.19 99 LYS A O 1
ATOM 800 N N . LYS A 1 100 ? 5.021 -3.580 -26.947 1.00 91.31 100 LYS A N 1
ATOM 801 C CA . LYS A 1 100 ? 6.310 -3.603 -27.654 1.00 91.31 100 LYS A CA 1
ATOM 802 C C . LYS A 1 100 ? 7.353 -4.459 -26.936 1.00 91.31 100 LYS A C 1
ATOM 804 O O . LYS A 1 100 ? 8.470 -4.560 -27.438 1.00 91.31 100 LYS A O 1
ATOM 809 N N . GLN A 1 101 ? 7.044 -4.999 -25.760 1.00 94.50 101 GLN A N 1
ATOM 810 C CA . GLN A 1 101 ? 7.984 -5.743 -24.926 1.00 94.50 101 GLN A CA 1
ATOM 811 C C . GLN A 1 101 ? 7.626 -7.226 -25.017 1.00 94.50 101 GLN A C 1
ATOM 813 O O . GLN A 1 101 ? 6.686 -7.679 -24.360 1.00 94.50 101 GLN A O 1
ATOM 818 N N . HIS A 1 102 ? 8.334 -7.935 -25.894 1.00 94.44 102 HIS A N 1
ATOM 819 C CA . HIS A 1 102 ? 8.062 -9.325 -26.258 1.00 94.44 102 HIS A CA 1
ATOM 820 C C . HIS A 1 102 ? 9.142 -10.263 -25.735 1.00 94.44 102 HIS A C 1
ATOM 822 O O . HIS A 1 102 ? 10.253 -9.822 -25.425 1.00 94.44 102 HIS A O 1
ATOM 828 N N . VAL A 1 103 ? 8.813 -11.554 -25.683 1.00 97.50 103 VAL A N 1
ATOM 829 C CA . VAL A 1 103 ? 9.766 -12.622 -25.355 1.00 97.50 103 VAL A CA 1
ATOM 830 C C . VAL A 1 103 ? 11.030 -12.504 -26.214 1.00 97.50 103 VAL A C 1
ATOM 832 O O . VAL A 1 103 ? 10.956 -12.252 -27.416 1.00 97.50 103 VAL A O 1
ATOM 835 N N . GLY A 1 104 ? 12.193 -12.660 -25.579 1.00 95.06 104 GLY A N 1
ATOM 836 C CA . GLY A 1 104 ? 13.511 -12.587 -26.211 1.00 95.06 104 GLY A CA 1
ATOM 837 C C . GLY A 1 104 ? 14.116 -11.183 -26.306 1.00 95.06 104 GLY A C 1
ATOM 838 O O . GLY A 1 104 ? 15.273 -11.059 -26.700 1.00 95.06 104 GLY A O 1
ATOM 839 N N . LYS A 1 105 ? 13.391 -10.116 -25.940 1.00 96.38 105 LYS A N 1
ATOM 840 C CA . LYS A 1 105 ? 13.994 -8.776 -25.843 1.00 96.38 105 LYS A CA 1
ATOM 841 C C . LYS A 1 105 ? 14.924 -8.670 -24.642 1.00 96.38 105 LYS A C 1
ATOM 843 O O . LYS A 1 105 ? 14.516 -9.049 -23.544 1.00 96.38 105 LYS A O 1
ATOM 848 N N . HIS A 1 106 ? 16.101 -8.083 -24.858 1.00 97.06 106 HIS A N 1
ATOM 849 C CA . HIS A 1 106 ? 17.093 -7.829 -23.820 1.00 97.06 106 HIS A CA 1
ATOM 850 C C . HIS A 1 106 ? 17.112 -6.355 -23.411 1.00 97.06 106 HIS A C 1
ATOM 852 O O . HIS A 1 106 ? 16.727 -5.449 -24.165 1.00 97.06 106 HIS A O 1
ATOM 858 N N . TYR A 1 107 ? 17.533 -6.142 -22.169 1.00 98.00 107 TYR A N 1
ATOM 859 C CA . TYR A 1 107 ? 17.610 -4.845 -21.527 1.00 98.00 107 TYR A CA 1
ATOM 860 C C . TYR A 1 107 ? 18.851 -4.779 -20.644 1.00 98.00 107 TYR A C 1
ATOM 862 O O . TYR A 1 107 ? 19.115 -5.688 -19.856 1.00 98.00 107 TYR A O 1
ATOM 870 N N . THR A 1 108 ? 19.567 -3.664 -20.727 1.00 97.50 108 THR A N 1
ATOM 871 C CA . THR A 1 108 ? 20.635 -3.316 -19.793 1.00 97.50 108 THR A CA 1
ATOM 872 C C . THR A 1 108 ? 20.084 -2.378 -18.728 1.00 97.50 108 THR A C 1
ATOM 874 O O . THR A 1 108 ? 19.596 -1.286 -19.031 1.00 97.50 108 THR A O 1
ATOM 877 N N . PHE A 1 109 ? 20.181 -2.802 -17.474 1.00 97.44 109 PHE A N 1
ATOM 878 C CA . PHE A 1 109 ? 19.870 -2.015 -16.287 1.00 97.44 109 PHE A CA 1
ATOM 879 C C . PHE A 1 109 ? 21.192 -1.513 -15.718 1.00 97.44 109 PHE A C 1
ATOM 881 O O . PHE A 1 109 ? 22.067 -2.323 -15.427 1.00 97.44 109 PHE A O 1
ATOM 888 N N . SER A 1 110 ? 21.374 -0.202 -15.581 1.00 95.88 110 SER A N 1
ATOM 889 C CA . SER A 1 110 ? 22.632 0.359 -15.077 1.00 95.88 110 SER A CA 1
ATOM 890 C C . SER A 1 110 ? 22.417 1.686 -14.372 1.00 95.88 110 SER A C 1
ATOM 892 O O . SER A 1 110 ? 21.554 2.464 -14.782 1.00 95.88 110 SER A O 1
ATOM 894 N N . ASN A 1 111 ? 23.240 1.975 -13.367 1.00 91.75 111 ASN A N 1
ATOM 895 C CA . ASN A 1 111 ? 23.257 3.295 -12.746 1.00 91.75 111 ASN A CA 1
ATOM 896 C C . ASN A 1 111 ? 23.903 4.321 -13.694 1.00 91.75 111 ASN A C 1
ATOM 898 O O . ASN A 1 111 ? 24.532 3.967 -14.696 1.00 91.75 111 ASN A O 1
ATOM 902 N N . THR A 1 112 ? 23.753 5.608 -13.382 1.00 86.69 112 THR A N 1
ATOM 903 C CA . THR A 1 112 ? 24.262 6.714 -14.213 1.00 86.69 112 THR A CA 1
ATOM 904 C C . THR A 1 112 ? 25.770 6.614 -14.469 1.00 86.69 112 THR A C 1
ATOM 906 O O . THR A 1 112 ? 26.235 6.904 -15.569 1.00 86.69 112 THR A O 1
ATOM 909 N N . GLU A 1 113 ? 26.527 6.152 -13.473 1.00 88.56 113 GLU A N 1
ATOM 910 C CA . GLU A 1 113 ? 27.985 5.992 -13.529 1.00 88.56 113 GLU A CA 1
ATOM 911 C C . GLU A 1 113 ? 28.436 4.714 -14.254 1.00 88.56 113 GLU A C 1
ATOM 913 O O . GLU A 1 113 ? 29.626 4.541 -14.510 1.00 88.56 113 GLU A O 1
ATOM 918 N N . LYS A 1 114 ? 27.501 3.813 -14.587 1.00 86.12 114 LYS A N 1
ATOM 919 C CA . LYS A 1 114 ? 27.751 2.472 -15.146 1.00 86.12 114 LYS A CA 1
ATOM 920 C C . LYS A 1 114 ? 28.666 1.588 -14.286 1.00 86.12 114 LYS A C 1
ATOM 922 O O . LYS A 1 114 ? 29.212 0.606 -14.783 1.00 86.12 114 LYS A O 1
ATOM 927 N N . SER A 1 115 ? 28.816 1.909 -13.002 1.00 92.12 115 SER A N 1
ATOM 928 C CA . SER A 1 115 ? 29.583 1.119 -12.032 1.00 92.12 115 SER A CA 1
ATOM 929 C C . SER A 1 115 ? 28.832 -0.137 -11.581 1.00 92.12 115 SER A C 1
ATOM 931 O O . SER A 1 115 ? 29.457 -1.120 -11.188 1.00 92.12 115 SER A O 1
ATOM 933 N N . TYR A 1 116 ? 27.501 -0.143 -11.698 1.00 95.25 116 TYR A N 1
ATOM 934 C CA . TYR A 1 116 ? 26.655 -1.306 -11.447 1.00 95.25 116 TYR A CA 1
ATOM 935 C C . TYR A 1 116 ? 25.742 -1.553 -12.649 1.00 95.25 116 TYR A C 1
ATOM 937 O O . TYR A 1 116 ? 25.070 -0.630 -13.119 1.00 95.25 116 TYR A O 1
ATOM 945 N N . SER A 1 117 ? 25.703 -2.795 -13.144 1.00 95.50 117 SER A N 1
ATOM 946 C CA . SER A 1 117 ? 24.789 -3.188 -14.218 1.00 95.50 117 SER A CA 1
ATOM 947 C C . SER A 1 117 ? 24.312 -4.637 -14.118 1.00 95.50 117 SER A C 1
ATOM 949 O O . SER A 1 117 ? 24.973 -5.486 -13.511 1.00 95.50 117 SER A O 1
ATOM 951 N N . ARG A 1 118 ? 23.146 -4.898 -14.711 1.00 97.19 118 ARG A N 1
ATOM 952 C CA . ARG A 1 118 ? 22.557 -6.225 -14.919 1.00 97.19 118 ARG A CA 1
ATOM 953 C C . ARG A 1 118 ? 21.935 -6.301 -16.303 1.00 97.19 118 ARG A C 1
ATOM 955 O O . ARG A 1 118 ? 21.394 -5.306 -16.796 1.00 97.19 118 ARG A O 1
ATOM 962 N N . THR A 1 119 ? 21.968 -7.484 -16.898 1.00 97.44 119 THR A N 1
ATOM 963 C CA . THR A 1 119 ? 21.300 -7.753 -18.173 1.00 97.44 119 THR A CA 1
ATOM 964 C C . THR A 1 119 ? 20.107 -8.654 -17.928 1.00 97.44 119 THR A C 1
ATOM 966 O O . THR A 1 119 ? 20.251 -9.721 -17.339 1.00 97.44 119 THR A O 1
ATOM 969 N N . GLY A 1 120 ? 18.929 -8.235 -18.385 1.00 97.69 120 GLY A N 1
ATOM 970 C CA . GLY A 1 120 ? 17.710 -9.028 -18.267 1.00 97.69 120 GLY A CA 1
ATOM 971 C C . GLY A 1 120 ? 17.008 -9.228 -19.601 1.00 97.69 120 GLY A C 1
ATOM 972 O O . GLY A 1 120 ? 17.114 -8.387 -20.495 1.00 97.69 120 GLY A O 1
ATOM 973 N N . TRP A 1 121 ? 16.273 -10.328 -19.738 1.00 97.81 121 TRP A N 1
ATOM 974 C CA . TRP A 1 121 ? 15.492 -10.642 -20.934 1.00 97.81 121 TRP A CA 1
ATOM 975 C C . TRP A 1 121 ? 14.113 -11.193 -20.595 1.00 97.81 121 TRP A C 1
ATOM 977 O O . TRP A 1 121 ? 13.927 -11.944 -19.636 1.00 97.81 121 TRP A O 1
ATOM 987 N N . ILE A 1 122 ? 13.123 -10.813 -21.402 1.00 98.00 122 ILE A N 1
ATOM 988 C CA . ILE A 1 122 ? 11.747 -11.279 -21.209 1.00 98.00 122 ILE A CA 1
ATOM 989 C C . ILE A 1 122 ? 11.655 -12.742 -21.628 1.00 98.00 122 ILE A C 1
ATOM 991 O O . ILE A 1 122 ? 11.945 -13.088 -22.774 1.00 98.00 122 ILE A O 1
ATOM 995 N N . THR A 1 123 ? 11.187 -13.587 -20.718 1.00 97.88 123 THR A N 1
ATOM 996 C CA . THR A 1 123 ? 10.956 -15.016 -20.954 1.00 97.88 123 THR A CA 1
ATOM 997 C C . THR A 1 123 ? 9.479 -15.348 -21.132 1.00 97.88 123 THR A C 1
ATOM 999 O O . THR A 1 123 ? 9.157 -16.353 -21.762 1.00 97.88 123 THR A O 1
ATOM 1002 N N . LYS A 1 124 ? 8.566 -14.497 -20.639 1.00 97.25 124 LYS A N 1
ATOM 1003 C CA . LYS A 1 124 ? 7.120 -14.746 -20.718 1.00 97.25 124 LYS A CA 1
ATOM 1004 C C . LYS A 1 124 ? 6.284 -13.471 -20.816 1.00 97.25 124 LYS A C 1
ATOM 1006 O O . LYS A 1 124 ? 6.578 -12.463 -20.171 1.00 97.25 124 LYS A O 1
ATOM 1011 N N . GLU A 1 125 ? 5.191 -13.550 -21.576 1.00 95.62 125 GLU A N 1
ATOM 1012 C CA . GLU A 1 125 ? 4.084 -12.588 -21.550 1.00 95.62 125 GLU A CA 1
ATOM 1013 C C . GLU A 1 125 ? 2.909 -13.194 -20.775 1.00 95.62 125 GLU A C 1
ATOM 1015 O O . GLU A 1 125 ? 2.365 -14.221 -21.180 1.00 95.62 125 GLU A O 1
ATOM 1020 N N . ASN A 1 126 ? 2.530 -12.590 -19.647 1.00 90.19 126 ASN A N 1
ATOM 1021 C CA . ASN A 1 126 ? 1.463 -13.121 -18.803 1.00 90.19 126 ASN A CA 1
ATOM 1022 C C . ASN A 1 126 ? 0.084 -12.576 -19.230 1.00 90.19 126 ASN A C 1
ATOM 1024 O O . ASN A 1 126 ? -0.002 -11.442 -19.718 1.00 90.19 126 ASN A O 1
ATOM 1028 N N . PRO A 1 127 ? -1.009 -13.342 -19.024 1.00 84.06 127 PRO A N 1
ATOM 1029 C CA . PRO A 1 127 ? -2.364 -12.919 -19.395 1.00 84.06 127 PRO A CA 1
ATOM 1030 C C . PRO A 1 127 ? -2.844 -11.634 -18.706 1.00 84.06 127 PRO A C 1
ATOM 1032 O O . PRO A 1 127 ? -3.661 -10.908 -19.261 1.00 84.06 127 PRO A O 1
ATOM 1035 N N . ASP A 1 128 ? -2.320 -11.335 -17.516 1.00 77.50 128 ASP A N 1
ATOM 1036 C CA . ASP A 1 128 ? -2.634 -10.131 -16.737 1.00 77.50 128 ASP A CA 1
ATOM 1037 C C . ASP A 1 128 ? -1.893 -8.869 -17.224 1.00 77.50 128 ASP A C 1
ATOM 1039 O O . ASP A 1 128 ? -2.023 -7.795 -16.638 1.00 77.50 128 ASP A O 1
ATOM 1043 N N . GLY A 1 129 ? -1.115 -8.984 -18.305 1.00 84.56 129 GLY A N 1
ATOM 1044 C CA . GLY A 1 129 ? -0.333 -7.895 -18.881 1.00 84.56 129 GLY A CA 1
ATOM 1045 C C . GLY A 1 129 ? 1.057 -7.723 -18.269 1.00 84.56 129 GLY A C 1
ATOM 1046 O O . GLY A 1 129 ? 1.837 -6.919 -18.785 1.00 84.56 129 GLY A O 1
ATOM 1047 N N . THR A 1 130 ? 1.417 -8.483 -17.232 1.00 89.81 130 THR A N 1
ATOM 1048 C CA . THR A 1 130 ? 2.791 -8.497 -16.717 1.00 89.81 130 THR A CA 1
ATOM 1049 C C . THR A 1 130 ? 3.736 -9.229 -17.679 1.00 89.81 130 THR A C 1
ATOM 1051 O O . THR A 1 130 ? 3.331 -9.878 -18.656 1.00 89.81 130 THR A O 1
ATOM 1054 N N . ARG A 1 131 ? 5.037 -9.076 -17.445 1.00 95.06 131 ARG A N 1
ATOM 1055 C CA . ARG A 1 131 ? 6.103 -9.833 -18.105 1.00 95.06 131 ARG A CA 1
ATOM 1056 C C . ARG A 1 131 ? 6.890 -10.593 -17.057 1.00 95.06 131 ARG A C 1
ATOM 1058 O O . ARG A 1 131 ? 7.062 -10.087 -15.954 1.00 95.06 131 ARG A O 1
ATOM 1065 N N . THR A 1 132 ? 7.397 -11.761 -17.422 1.00 97.06 132 THR A N 1
ATOM 1066 C CA . THR A 1 132 ? 8.431 -12.433 -16.634 1.00 97.06 132 THR A CA 1
ATOM 1067 C C . THR A 1 132 ? 9.783 -12.128 -17.264 1.00 97.06 132 THR A C 1
ATOM 1069 O O . THR A 1 132 ? 9.948 -12.290 -18.477 1.00 97.06 132 THR A O 1
ATOM 1072 N N . ILE A 1 133 ? 10.719 -11.637 -16.456 1.00 98.12 133 ILE A N 1
ATOM 1073 C CA . ILE A 1 133 ? 12.082 -11.289 -16.860 1.00 98.12 133 ILE A CA 1
ATOM 1074 C C . ILE A 1 133 ? 13.081 -12.148 -16.080 1.00 98.12 133 ILE A C 1
ATOM 1076 O O . ILE A 1 133 ? 12.978 -12.285 -14.862 1.00 98.12 133 ILE A O 1
ATOM 1080 N N . CYS A 1 134 ? 14.035 -12.739 -16.792 1.00 97.88 134 CYS A N 1
ATOM 1081 C CA . CYS A 1 134 ? 15.196 -13.404 -16.206 1.00 97.88 134 CYS A CA 1
ATOM 1082 C C . CYS A 1 134 ? 16.411 -12.489 -16.314 1.00 97.88 134 CYS A C 1
ATOM 1084 O O . CYS A 1 134 ? 16.437 -11.600 -17.166 1.00 97.88 134 CYS A O 1
ATOM 1086 N N . PHE A 1 135 ? 17.408 -12.731 -15.472 1.00 98.00 135 PHE A N 1
ATOM 1087 C CA . PHE A 1 135 ? 18.638 -11.953 -15.426 1.00 98.00 135 PHE A CA 1
ATOM 1088 C C . PHE A 1 135 ? 19.861 -12.844 -15.590 1.00 98.00 135 PHE A C 1
ATOM 1090 O O . PHE A 1 135 ? 19.825 -14.043 -15.318 1.00 98.00 135 PHE A O 1
ATOM 1097 N N . ASP A 1 136 ? 20.953 -12.225 -16.024 1.00 96.00 136 ASP A N 1
ATOM 1098 C CA . ASP A 1 136 ? 22.286 -12.821 -16.086 1.00 96.00 136 ASP A CA 1
ATOM 1099 C C . ASP A 1 136 ? 22.801 -13.273 -14.712 1.00 96.00 136 ASP A C 1
ATOM 1101 O O . ASP A 1 136 ? 23.630 -14.179 -14.625 1.00 96.00 136 ASP A O 1
ATOM 1105 N N . GLN A 1 137 ? 22.294 -12.663 -13.640 1.00 95.12 137 GLN A N 1
ATOM 1106 C CA . GLN A 1 137 ? 22.548 -13.033 -12.253 1.00 95.12 137 GLN A CA 1
ATOM 1107 C C . GLN A 1 137 ? 21.269 -12.910 -11.428 1.00 95.12 137 GLN A C 1
ATOM 1109 O O . GLN A 1 137 ? 20.422 -12.063 -11.712 1.00 95.12 137 GLN A O 1
ATOM 1114 N N . VAL A 1 138 ? 21.161 -13.712 -10.365 1.00 95.12 138 VAL A N 1
ATOM 1115 C CA . VAL A 1 138 ? 20.089 -13.559 -9.372 1.00 95.12 138 VAL A CA 1
ATOM 1116 C C . VAL A 1 138 ? 20.137 -12.140 -8.805 1.00 95.12 138 VAL A C 1
ATOM 1118 O O . VAL A 1 138 ? 21.208 -11.637 -8.454 1.00 95.12 138 VAL A O 1
ATOM 1121 N N . LEU A 1 139 ? 18.978 -11.485 -8.764 1.00 94.69 139 LEU A N 1
ATOM 1122 C CA . LEU A 1 139 ? 18.863 -10.146 -8.204 1.00 94.69 139 LEU A CA 1
ATOM 1123 C C . LEU A 1 139 ? 18.827 -10.218 -6.681 1.00 94.69 139 LEU A C 1
ATOM 1125 O O . LEU A 1 139 ? 18.137 -11.048 -6.100 1.00 94.69 139 LEU A O 1
ATOM 1129 N N . ASP A 1 140 ? 19.547 -9.306 -6.048 1.00 90.69 140 ASP A N 1
ATOM 1130 C CA . ASP A 1 140 ? 19.533 -9.077 -4.612 1.00 90.69 140 ASP A CA 1
ATOM 1131 C C . ASP A 1 140 ? 19.037 -7.655 -4.309 1.00 90.69 140 ASP A C 1
ATOM 1133 O O . ASP A 1 140 ? 18.770 -6.856 -5.210 1.00 90.69 140 ASP A O 1
ATOM 1137 N N . GLU A 1 141 ? 18.927 -7.301 -3.029 1.00 88.25 141 GLU A N 1
ATOM 1138 C CA . GLU A 1 141 ? 18.463 -5.963 -2.641 1.00 88.25 141 GLU A CA 1
ATOM 1139 C C . GLU A 1 141 ? 19.418 -4.851 -3.125 1.00 88.25 141 GLU A C 1
ATOM 1141 O O . GLU A 1 141 ? 18.988 -3.723 -3.366 1.00 88.25 141 GLU A O 1
ATOM 1146 N N . THR A 1 142 ? 20.693 -5.173 -3.387 1.00 92.38 142 THR A N 1
ATOM 1147 C CA . THR A 1 142 ? 21.662 -4.246 -3.993 1.00 92.38 142 THR A CA 1
ATOM 1148 C C . THR A 1 142 ? 21.170 -3.719 -5.342 1.00 92.38 142 THR A C 1
ATOM 1150 O O . THR A 1 142 ? 21.356 -2.537 -5.630 1.00 92.38 142 THR A O 1
ATOM 1153 N N . PHE A 1 143 ? 20.503 -4.548 -6.152 1.00 95.12 143 PHE A N 1
ATOM 1154 C CA . PHE A 1 143 ? 19.910 -4.116 -7.421 1.00 95.12 143 PHE A CA 1
ATOM 1155 C C . PHE A 1 143 ? 18.908 -2.973 -7.218 1.00 95.12 143 PHE A C 1
ATOM 1157 O O . PHE A 1 143 ? 19.012 -1.929 -7.865 1.00 95.12 143 PHE A O 1
ATOM 1164 N N . PHE A 1 144 ? 17.974 -3.137 -6.278 1.00 92.50 144 PHE A N 1
ATOM 1165 C CA . PHE A 1 144 ? 16.955 -2.131 -5.975 1.00 92.50 144 PHE A CA 1
ATOM 1166 C C . PHE A 1 144 ? 17.540 -0.905 -5.269 1.00 92.50 144 PHE A C 1
ATOM 1168 O O . PHE A 1 144 ? 17.095 0.213 -5.511 1.00 92.50 144 PHE A O 1
ATOM 1175 N N . MET A 1 145 ? 18.572 -1.076 -4.444 1.00 90.06 145 MET A N 1
ATOM 1176 C CA . MET A 1 145 ? 19.262 0.048 -3.810 1.00 90.06 145 MET A CA 1
ATOM 1177 C C . MET A 1 145 ? 20.031 0.913 -4.814 1.00 90.06 145 MET A C 1
ATOM 1179 O O . MET A 1 145 ? 20.034 2.134 -4.676 1.00 90.06 145 MET A O 1
ATOM 1183 N N . GLN A 1 146 ? 20.692 0.292 -5.795 1.00 92.88 146 GLN A N 1
ATOM 1184 C CA . GLN A 1 146 ? 21.546 0.981 -6.769 1.00 92.88 146 GLN A CA 1
ATOM 1185 C C . GLN A 1 146 ? 20.758 1.572 -7.939 1.00 92.88 146 GLN A C 1
ATOM 1187 O O . GLN A 1 146 ? 21.126 2.628 -8.452 1.00 92.88 146 GLN A O 1
ATOM 1192 N N . LEU A 1 147 ? 19.720 0.870 -8.403 1.00 94.88 147 LEU A N 1
ATOM 1193 C CA . LEU A 1 147 ? 19.010 1.199 -9.645 1.00 94.88 147 LEU A CA 1
ATOM 1194 C C . LEU A 1 147 ? 17.550 1.600 -9.429 1.00 94.88 147 LEU A C 1
ATOM 1196 O O . LEU A 1 147 ? 16.896 2.089 -10.353 1.00 94.88 147 LEU A O 1
ATOM 1200 N N . GLY A 1 148 ? 17.020 1.323 -8.243 1.00 92.88 148 GLY A N 1
ATOM 1201 C CA . GLY A 1 148 ? 15.619 1.498 -7.935 1.00 92.88 148 GLY A CA 1
ATOM 1202 C C . GLY A 1 148 ? 15.249 2.930 -7.581 1.00 92.88 148 GLY A C 1
ATOM 1203 O O . GLY A 1 148 ? 15.994 3.666 -6.939 1.00 92.88 148 GLY A O 1
ATOM 1204 N N . HIS A 1 149 ? 14.024 3.266 -7.947 1.00 92.75 149 HIS A N 1
ATOM 1205 C CA . HIS A 1 149 ? 13.322 4.496 -7.635 1.00 92.75 149 HIS A CA 1
ATOM 1206 C C . HIS A 1 149 ? 12.079 4.183 -6.805 1.00 92.75 149 HIS A C 1
ATOM 1208 O O . HIS A 1 149 ? 11.519 3.079 -6.879 1.00 92.75 149 HIS A O 1
ATOM 1214 N N . VAL A 1 150 ? 11.612 5.166 -6.038 1.00 91.25 150 VAL A N 1
ATOM 1215 C CA . VAL A 1 150 ? 10.338 5.058 -5.327 1.00 91.25 150 VAL A CA 1
ATOM 1216 C C . VAL A 1 150 ? 9.201 5.020 -6.360 1.00 91.25 150 VAL A C 1
ATOM 1218 O O . VAL A 1 150 ? 9.086 5.933 -7.184 1.00 91.25 150 VAL A O 1
ATOM 1221 N N . PRO A 1 151 ? 8.341 3.985 -6.349 1.00 89.31 151 PRO A N 1
ATOM 1222 C CA . PRO A 1 151 ? 7.203 3.883 -7.258 1.00 89.31 151 PRO A CA 1
ATOM 1223 C C . PRO A 1 151 ? 6.078 4.839 -6.832 1.00 89.31 151 PRO A C 1
ATOM 1225 O O . PRO A 1 151 ? 5.086 4.439 -6.221 1.00 89.31 151 PRO A O 1
ATOM 1228 N N . LEU A 1 152 ? 6.244 6.130 -7.132 1.00 88.12 152 LEU A N 1
ATOM 1229 C CA . LEU A 1 152 ? 5.199 7.120 -6.895 1.00 88.12 152 LEU A CA 1
ATOM 1230 C C . LEU A 1 152 ? 3.955 6.801 -7.748 1.00 88.12 152 LEU A C 1
ATOM 1232 O O . LEU A 1 152 ? 4.090 6.386 -8.902 1.00 88.12 152 LEU A O 1
ATOM 1236 N N . PRO A 1 153 ? 2.738 7.009 -7.213 1.00 85.88 153 PRO A N 1
ATOM 1237 C CA . PRO A 1 153 ? 1.514 6.796 -7.970 1.00 85.88 153 PRO A CA 1
ATOM 1238 C C . PRO A 1 153 ? 1.458 7.619 -9.264 1.00 85.88 153 PRO A C 1
ATOM 1240 O O . PRO A 1 153 ? 1.932 8.754 -9.287 1.00 85.88 153 PRO A O 1
ATOM 1243 N N . PRO A 1 154 ? 0.793 7.118 -10.322 1.00 82.56 154 PRO A N 1
ATOM 1244 C CA . PRO A 1 154 ? 0.816 7.729 -11.654 1.00 82.56 154 PRO A CA 1
ATOM 1245 C C . PRO A 1 154 ? 0.182 9.128 -11.724 1.00 82.56 154 PRO A C 1
ATOM 1247 O O . PRO A 1 154 ? 0.407 9.859 -12.685 1.00 82.56 154 PRO A O 1
ATOM 1250 N N . TYR A 1 155 ? -0.621 9.510 -10.728 1.00 84.38 155 TYR A N 1
ATOM 1251 C CA . TYR A 1 155 ? -1.206 10.849 -10.617 1.00 84.38 155 TYR A CA 1
ATOM 1252 C C . TYR A 1 155 ? -0.242 11.894 -10.022 1.00 84.38 155 TYR A C 1
ATOM 1254 O O . TYR A 1 155 ? -0.550 13.087 -10.054 1.00 84.38 155 TYR A O 1
ATOM 1262 N N . ILE A 1 156 ? 0.914 11.474 -9.494 1.00 87.44 156 ILE A N 1
ATOM 1263 C CA . ILE A 1 156 ? 2.000 12.363 -9.074 1.00 87.44 156 ILE A CA 1
ATOM 1264 C C . ILE A 1 156 ? 2.900 12.613 -10.288 1.00 87.44 156 ILE A C 1
ATOM 1266 O O . ILE A 1 156 ? 3.659 11.747 -10.714 1.00 87.44 156 ILE A O 1
ATOM 1270 N N . LYS A 1 157 ? 2.807 13.811 -10.871 1.00 87.50 157 LYS A N 1
ATOM 1271 C CA . LYS A 1 157 ? 3.455 14.180 -12.141 1.00 87.50 157 LYS A CA 1
ATOM 1272 C C . LYS A 1 157 ? 4.865 14.758 -11.918 1.00 87.50 157 LYS A C 1
ATOM 1274 O O . LYS A 1 157 ? 5.183 15.831 -12.425 1.00 87.50 157 LYS A O 1
ATOM 1279 N N . ARG A 1 158 ? 5.708 14.066 -11.143 1.00 91.00 158 ARG A N 1
ATOM 1280 C CA . ARG A 1 158 ? 7.120 14.431 -10.896 1.00 91.00 158 ARG A CA 1
ATOM 1281 C C . ARG A 1 158 ? 7.994 13.197 -10.673 1.00 91.00 158 ARG A C 1
ATOM 1283 O O . ARG A 1 158 ? 7.480 12.118 -10.391 1.00 91.00 158 ARG A O 1
ATOM 1290 N N . GLU A 1 159 ? 9.308 13.371 -10.774 1.00 87.75 159 GLU A N 1
ATOM 1291 C CA . GLU A 1 159 ? 10.266 12.343 -10.356 1.00 87.75 159 GLU A CA 1
ATOM 1292 C C . GLU A 1 159 ? 10.281 12.195 -8.828 1.00 87.75 159 GLU A C 1
ATOM 1294 O O . GLU A 1 159 ? 9.889 13.107 -8.083 1.00 87.75 159 GLU A O 1
ATOM 1299 N N . ASP A 1 160 ? 10.702 11.019 -8.368 1.00 89.00 160 ASP A N 1
ATOM 1300 C CA . ASP A 1 160 ? 10.972 10.791 -6.961 1.00 89.00 160 ASP A CA 1
ATOM 1301 C C . ASP A 1 160 ? 12.223 11.555 -6.523 1.00 89.00 160 ASP A C 1
ATOM 1303 O O . ASP A 1 160 ? 13.138 11.836 -7.294 1.00 89.00 160 ASP A O 1
ATOM 1307 N N . SER A 1 161 ? 12.226 11.938 -5.257 1.00 88.38 161 SER A N 1
ATOM 1308 C CA . SER A 1 161 ? 13.302 12.670 -4.610 1.00 88.38 161 SER A CA 1
ATOM 1309 C C . SER A 1 161 ? 13.841 11.863 -3.438 1.00 88.38 161 SER A C 1
ATOM 1311 O O . SER A 1 161 ? 13.163 10.983 -2.909 1.00 88.38 161 SER A O 1
ATOM 1313 N N . PHE A 1 162 ? 15.022 12.231 -2.944 1.00 85.25 162 PHE A N 1
ATOM 1314 C CA . PHE A 1 162 ? 15.571 11.631 -1.726 1.00 85.25 162 PHE A CA 1
ATOM 1315 C C . PHE A 1 162 ? 14.608 11.744 -0.528 1.00 85.25 162 PHE A C 1
ATOM 1317 O O . PHE A 1 162 ? 14.538 10.855 0.319 1.00 85.25 162 PHE A O 1
ATOM 1324 N N . ALA A 1 163 ? 13.804 12.813 -0.473 1.00 86.12 163 ALA A N 1
ATOM 1325 C CA . ALA A 1 163 ? 12.789 12.968 0.561 1.00 86.12 163 ALA A CA 1
ATOM 1326 C C . ALA A 1 163 ? 11.696 11.888 0.467 1.00 86.12 163 ALA A C 1
ATOM 1328 O O . ALA A 1 163 ? 11.220 11.427 1.504 1.00 86.12 163 ALA A O 1
ATOM 1329 N N . ASP A 1 164 ? 11.325 11.442 -0.738 1.00 89.25 164 ASP A N 1
ATOM 1330 C CA . ASP A 1 164 ? 10.293 10.417 -0.936 1.00 89.25 164 ASP A CA 1
ATOM 1331 C C . ASP A 1 164 ? 10.707 9.057 -0.377 1.00 89.25 164 ASP A C 1
ATOM 1333 O O . ASP A 1 164 ? 9.844 8.336 0.117 1.00 89.25 164 ASP A O 1
ATOM 1337 N N . GLU A 1 165 ? 12.004 8.735 -0.350 1.00 84.69 165 GLU A N 1
ATOM 1338 C CA . GLU A 1 165 ? 12.497 7.478 0.232 1.00 84.69 165 GLU A CA 1
ATOM 1339 C C . GLU A 1 165 ? 12.068 7.306 1.694 1.00 84.69 165 GLU A C 1
ATOM 1341 O O . GLU A 1 165 ? 11.749 6.203 2.134 1.00 84.69 165 GLU A O 1
ATOM 1346 N N . SER A 1 166 ? 12.018 8.410 2.443 1.00 84.62 166 SER A N 1
ATOM 1347 C CA . SER A 1 166 ? 11.557 8.420 3.836 1.00 84.62 166 SER A CA 1
ATOM 1348 C C . SER A 1 166 ? 10.077 8.795 3.973 1.00 84.62 166 SER A C 1
ATOM 1350 O O . SER A 1 166 ? 9.365 8.286 4.844 1.00 84.62 166 SER A O 1
ATOM 1352 N N . ARG A 1 167 ? 9.584 9.705 3.123 1.00 90.12 167 ARG A N 1
ATOM 1353 C CA . ARG A 1 167 ? 8.240 10.284 3.242 1.00 90.12 167 ARG A CA 1
ATOM 1354 C C . ARG A 1 167 ? 7.154 9.402 2.654 1.00 90.12 167 ARG A C 1
ATOM 1356 O O . ARG A 1 167 ? 6.054 9.408 3.209 1.00 90.12 167 ARG A O 1
ATOM 1363 N N . TYR A 1 168 ? 7.460 8.619 1.622 1.00 91.62 168 TYR A N 1
ATOM 1364 C CA . TYR A 1 168 ? 6.564 7.635 1.016 1.00 91.62 168 TYR A CA 1
ATOM 1365 C C . TYR A 1 168 ? 6.617 6.286 1.754 1.00 91.62 168 TYR A C 1
ATOM 1367 O O . TYR A 1 168 ? 6.555 5.211 1.166 1.00 91.62 168 TYR A O 1
ATOM 1375 N N . GLN A 1 169 ? 6.729 6.355 3.080 1.00 93.06 169 GLN A N 1
ATOM 1376 C CA . GLN A 1 169 ? 6.741 5.207 3.966 1.00 93.06 169 GLN A CA 1
ATOM 1377 C C . GLN A 1 169 ? 6.129 5.566 5.324 1.00 93.06 169 GLN A C 1
ATOM 1379 O O . GLN A 1 169 ? 6.355 6.652 5.867 1.00 93.06 169 GLN A O 1
ATOM 1384 N N . THR A 1 170 ? 5.345 4.648 5.888 1.00 94.81 170 THR A N 1
ATOM 1385 C CA . THR A 1 170 ? 4.813 4.774 7.254 1.00 94.81 170 THR A CA 1
ATOM 1386 C C . THR A 1 170 ? 5.946 4.705 8.286 1.00 94.81 170 THR A C 1
ATOM 1388 O O . THR A 1 170 ? 6.946 4.026 8.065 1.00 94.81 170 THR A O 1
ATOM 1391 N N . VAL A 1 171 ? 5.806 5.372 9.440 1.00 95.88 171 VAL A N 1
ATOM 1392 C CA . VAL A 1 171 ? 6.838 5.318 10.509 1.00 95.88 171 VAL A CA 1
ATOM 1393 C C . VAL A 1 171 ? 7.020 3.915 11.107 1.00 95.88 171 VAL A C 1
ATOM 1395 O O . VAL A 1 171 ? 8.056 3.603 11.676 1.00 95.88 171 VAL A O 1
ATOM 1398 N N . TYR A 1 172 ? 6.029 3.041 10.927 1.00 95.69 172 TYR A N 1
ATOM 1399 C CA . TYR A 1 172 ? 5.983 1.674 11.452 1.00 95.69 172 TYR A CA 1
ATOM 1400 C C . TYR A 1 172 ? 6.234 0.595 10.386 1.00 95.69 172 TYR A C 1
ATOM 1402 O O . TYR A 1 172 ? 5.883 -0.570 10.580 1.00 95.69 172 TYR A O 1
ATOM 1410 N N . ALA A 1 173 ? 6.806 0.970 9.246 1.00 95.00 173 ALA A N 1
ATOM 1411 C CA . ALA A 1 173 ? 7.139 0.057 8.162 1.00 95.00 173 ALA A CA 1
ATOM 1412 C C . ALA A 1 173 ? 8.190 -0.977 8.565 1.00 95.00 173 ALA A C 1
ATOM 1414 O O . ALA A 1 173 ? 9.219 -0.623 9.139 1.00 95.00 173 ALA A O 1
ATOM 1415 N N . ARG A 1 174 ? 7.957 -2.251 8.237 1.00 94.12 174 ARG A N 1
ATOM 1416 C CA . ARG A 1 174 ? 8.870 -3.345 8.609 1.00 94.12 174 ARG A CA 1
ATOM 1417 C C . ARG A 1 174 ? 9.069 -4.393 7.520 1.00 94.12 174 ARG A C 1
ATOM 1419 O O . ARG A 1 174 ? 10.197 -4.821 7.316 1.00 94.12 174 ARG A O 1
ATOM 1426 N N . LYS A 1 175 ? 7.999 -4.825 6.849 1.00 92.12 175 LYS A N 1
ATOM 1427 C CA . LYS A 1 175 ? 8.027 -5.978 5.931 1.00 92.12 175 LYS A CA 1
ATOM 1428 C C . LYS A 1 175 ? 8.175 -5.509 4.486 1.00 92.12 175 LYS A C 1
ATOM 1430 O O . LYS A 1 175 ? 7.236 -4.933 3.944 1.00 92.12 175 LYS A O 1
ATOM 1435 N N . GLU A 1 176 ? 9.338 -5.718 3.878 1.00 88.38 176 GLU A N 1
ATOM 1436 C CA . GLU A 1 176 ? 9.613 -5.316 2.490 1.00 88.38 176 GLU A CA 1
ATOM 1437 C C . GLU A 1 176 ? 8.828 -6.159 1.486 1.00 88.38 176 GLU A C 1
ATOM 1439 O O . GLU A 1 176 ?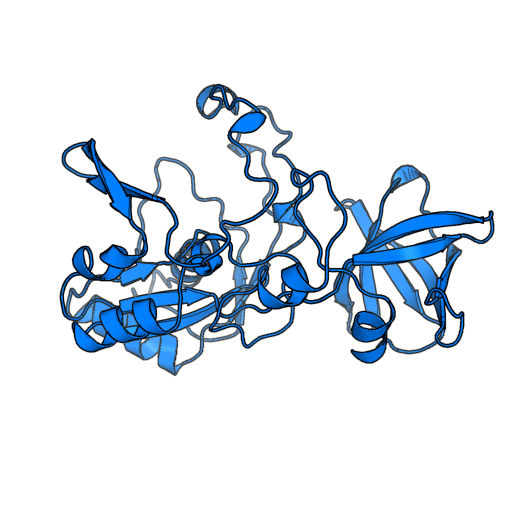 8.777 -7.378 1.610 1.00 88.38 176 GLU A O 1
ATOM 1444 N N . GLY A 1 177 ? 8.227 -5.505 0.489 1.00 84.38 177 GLY A N 1
ATOM 1445 C CA . GLY A 1 177 ? 7.536 -6.201 -0.602 1.00 84.38 177 GLY A CA 1
ATOM 1446 C C . GLY A 1 177 ? 6.442 -5.393 -1.296 1.00 84.38 177 GLY A C 1
ATOM 1447 O O . GLY A 1 177 ? 5.996 -5.766 -2.374 1.00 84.38 177 GLY A O 1
ATOM 1448 N N . SER A 1 178 ? 6.008 -4.267 -0.723 1.00 87.75 178 SER A N 1
ATOM 1449 C CA . SER A 1 178 ? 4.989 -3.423 -1.354 1.00 87.75 178 SER A CA 1
ATOM 1450 C C . SER A 1 178 ? 5.546 -2.679 -2.565 1.00 87.75 178 SER A C 1
ATOM 1452 O O . SER A 1 178 ? 6.627 -2.092 -2.479 1.00 87.75 178 SER A O 1
ATOM 1454 N N . VAL A 1 179 ? 4.752 -2.564 -3.632 1.00 86.38 179 VAL A N 1
ATOM 1455 C CA . VAL A 1 179 ? 5.036 -1.616 -4.729 1.00 86.38 179 VAL A CA 1
ATOM 1456 C C . VAL A 1 179 ? 4.370 -0.254 -4.526 1.00 86.38 179 VAL A C 1
ATOM 1458 O O . VAL A 1 179 ? 4.573 0.656 -5.317 1.00 86.38 179 VAL A O 1
ATOM 1461 N N . ALA A 1 180 ? 3.576 -0.101 -3.466 1.00 86.56 180 ALA A N 1
ATOM 1462 C CA . ALA A 1 180 ? 2.962 1.161 -3.070 1.00 86.56 180 ALA A CA 1
ATOM 1463 C C . ALA A 1 180 ? 2.829 1.243 -1.546 1.00 86.56 180 ALA A C 1
ATOM 1465 O O . ALA A 1 180 ? 2.666 0.224 -0.863 1.00 86.56 180 ALA A O 1
ATOM 1466 N N . ALA A 1 181 ? 2.888 2.458 -1.005 1.00 87.94 181 ALA A N 1
ATOM 1467 C CA . ALA A 1 181 ? 2.749 2.678 0.429 1.00 87.94 181 ALA A CA 1
ATOM 1468 C C . ALA A 1 181 ? 1.293 2.475 0.885 1.00 87.94 181 ALA A C 1
ATOM 1470 O O . ALA A 1 181 ? 0.371 2.894 0.181 1.00 87.94 181 ALA A O 1
ATOM 1471 N N . PRO A 1 182 ? 1.050 1.939 2.095 1.00 90.19 182 PRO A N 1
ATOM 1472 C CA . PRO A 1 182 ? -0.244 2.056 2.766 1.00 90.19 182 PRO A CA 1
ATOM 1473 C C . PRO A 1 182 ? -0.554 3.532 3.083 1.00 90.19 182 PRO A C 1
ATOM 1475 O O . PRO A 1 182 ? -0.198 4.051 4.140 1.00 90.19 182 PRO A O 1
ATOM 1478 N N . THR A 1 183 ? -1.193 4.232 2.143 1.00 89.94 183 THR A N 1
ATOM 1479 C CA . THR A 1 183 ? -1.242 5.706 2.107 1.00 89.94 183 THR A CA 1
ATOM 1480 C C . THR A 1 183 ? -1.929 6.344 3.310 1.00 89.94 183 THR A C 1
ATOM 1482 O O . THR A 1 183 ? -1.412 7.321 3.839 1.00 89.94 183 THR A O 1
ATOM 1485 N N . ALA A 1 184 ? -3.017 5.759 3.822 1.00 92.06 184 ALA A N 1
ATOM 1486 C CA . ALA A 1 184 ? -3.673 6.243 5.045 1.00 92.06 184 ALA A CA 1
ATOM 1487 C C . ALA A 1 184 ? -2.739 6.211 6.272 1.00 92.06 184 ALA A C 1
ATOM 1489 O O . ALA A 1 184 ? -2.894 6.984 7.214 1.00 92.06 184 ALA A O 1
ATOM 1490 N N . GLY A 1 185 ? -1.741 5.325 6.259 1.00 94.69 185 GLY A N 1
ATOM 1491 C CA . GLY A 1 185 ? -0.733 5.228 7.302 1.00 94.69 185 GLY A CA 1
ATOM 1492 C C . GLY A 1 185 ? 0.335 6.321 7.253 1.00 94.69 185 GLY A C 1
ATOM 1493 O O . GLY A 1 185 ? 1.026 6.533 8.250 1.00 94.69 185 GLY A O 1
ATOM 1494 N N . LEU A 1 186 ? 0.483 7.024 6.123 1.00 94.56 186 LEU A N 1
ATOM 1495 C CA . LEU A 1 186 ? 1.525 8.041 5.926 1.00 94.56 186 LEU A CA 1
ATOM 1496 C C . LEU A 1 186 ? 1.333 9.278 6.804 1.00 94.56 186 LEU A C 1
ATOM 1498 O O . LEU A 1 186 ? 2.278 10.044 6.970 1.00 94.56 186 LEU A O 1
ATOM 1502 N N . HIS A 1 187 ? 0.141 9.461 7.368 1.00 96.00 187 HIS A N 1
ATOM 1503 C CA . HIS A 1 187 ? -0.213 10.606 8.203 1.00 96.00 187 HIS A CA 1
ATOM 1504 C C . HIS A 1 187 ? 0.213 10.446 9.670 1.00 96.00 187 HIS A C 1
ATOM 1506 O O . HIS A 1 187 ? 0.268 11.425 10.409 1.00 96.00 187 HIS A O 1
ATOM 1512 N N . PHE A 1 188 ? 0.543 9.225 10.102 1.00 97.06 188 PHE A N 1
ATOM 1513 C CA . PHE A 1 188 ? 0.939 8.959 11.482 1.00 97.06 188 PHE A CA 1
ATOM 1514 C C . PHE A 1 188 ? 2.385 9.369 11.745 1.00 97.06 188 PHE A C 1
ATOM 1516 O O . PHE A 1 188 ? 3.300 9.003 11.004 1.00 97.06 188 PHE A O 1
ATOM 1523 N N . THR A 1 189 ? 2.594 10.061 12.857 1.00 96.88 189 THR A N 1
ATOM 1524 C CA . THR A 1 189 ? 3.911 10.296 13.451 1.00 96.88 189 THR A CA 1
ATOM 1525 C C . THR A 1 189 ? 4.070 9.467 14.722 1.00 96.88 189 THR A C 1
ATOM 1527 O O . THR A 1 189 ? 3.085 8.949 15.254 1.00 96.88 189 THR A O 1
ATOM 1530 N N . GLU A 1 190 ? 5.295 9.352 15.237 1.00 96.88 190 GLU A N 1
ATOM 1531 C CA . GLU A 1 190 ? 5.526 8.671 16.516 1.00 96.88 190 GLU A CA 1
ATOM 1532 C C . GLU A 1 190 ? 4.773 9.346 17.670 1.00 96.88 190 GLU A C 1
ATOM 1534 O O . GLU A 1 190 ? 4.268 8.659 18.554 1.00 96.88 190 GLU A O 1
ATOM 1539 N N . GLU A 1 191 ? 4.597 10.670 17.630 1.00 97.69 191 GLU A N 1
ATOM 1540 C CA . GLU A 1 191 ? 3.815 11.417 18.619 1.00 97.69 191 GLU A CA 1
ATOM 1541 C C . GLU A 1 191 ? 2.327 11.048 18.571 1.00 97.69 191 GLU A C 1
ATOM 1543 O O . GLU A 1 191 ? 1.712 10.833 19.617 1.00 97.69 191 GLU A O 1
ATOM 1548 N N . ILE A 1 192 ? 1.747 10.910 17.372 1.00 98.00 192 ILE A N 1
ATOM 1549 C CA . ILE A 1 192 ? 0.349 10.480 17.213 1.00 98.00 192 ILE A CA 1
ATOM 1550 C C . ILE A 1 192 ? 0.184 9.043 17.726 1.00 98.00 192 ILE A C 1
ATOM 1552 O O . ILE A 1 192 ? -0.746 8.756 18.479 1.00 98.00 192 ILE A O 1
ATOM 1556 N N . LEU A 1 193 ? 1.105 8.137 17.380 1.00 98.31 193 LEU A N 1
ATOM 1557 C CA . LEU A 1 193 ? 1.066 6.753 17.867 1.00 98.31 193 LEU A CA 1
ATOM 1558 C C . LEU A 1 193 ? 1.251 6.676 19.387 1.00 98.31 193 LEU A C 1
ATOM 1560 O O . LEU A 1 193 ? 0.602 5.862 20.043 1.00 98.31 193 LEU A O 1
ATOM 1564 N N . ALA A 1 194 ? 2.109 7.518 19.963 1.00 98.25 194 ALA A N 1
ATOM 1565 C CA . ALA A 1 194 ? 2.269 7.630 21.406 1.00 98.25 194 ALA A CA 1
ATOM 1566 C C . ALA A 1 194 ? 0.979 8.128 22.074 1.00 98.25 194 ALA A C 1
ATOM 1568 O O . ALA A 1 194 ? 0.552 7.534 23.058 1.00 98.25 194 ALA A O 1
ATOM 1569 N N . SER A 1 195 ? 0.311 9.138 21.508 1.00 98.25 195 SER A N 1
ATOM 1570 C CA . SER A 1 195 ? -0.978 9.637 22.005 1.00 98.25 195 SER A CA 1
ATOM 1571 C C . SER A 1 195 ? -2.060 8.549 22.016 1.00 98.25 195 SER A C 1
ATOM 1573 O O . SER A 1 195 ? -2.766 8.388 23.011 1.00 98.25 195 SER A O 1
ATOM 1575 N N . ILE A 1 196 ? -2.129 7.731 20.958 1.00 98.44 196 ILE A N 1
ATOM 1576 C CA . ILE A 1 196 ? -3.036 6.575 20.880 1.00 98.44 196 ILE A CA 1
ATOM 1577 C C . ILE A 1 196 ? -2.759 5.581 22.017 1.00 98.44 196 ILE A C 1
ATOM 1579 O O . ILE A 1 196 ? -3.688 5.167 22.711 1.00 98.44 196 ILE A O 1
ATOM 1583 N N . ARG A 1 197 ? -1.488 5.223 22.247 1.00 98.38 197 ARG A N 1
ATOM 1584 C CA . ARG A 1 197 ? -1.100 4.306 23.336 1.00 98.38 197 ARG A CA 1
ATOM 1585 C C . ARG A 1 197 ? -1.421 4.887 24.713 1.00 98.38 197 ARG A C 1
ATOM 1587 O O . ARG A 1 197 ? -1.958 4.176 25.554 1.00 98.38 197 ARG A O 1
ATOM 1594 N N . 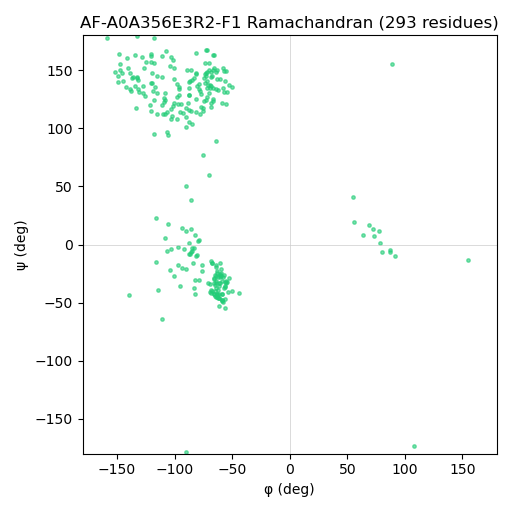SER A 1 198 ? -1.149 6.174 24.931 1.00 98.06 198 SER A N 1
ATOM 1595 C CA . SER A 1 198 ? -1.452 6.869 26.190 1.00 98.06 198 SER A CA 1
ATOM 1596 C C . SER A 1 198 ? -2.951 6.940 26.490 1.00 98.06 198 SER A C 1
ATOM 1598 O O . SER A 1 198 ? -3.329 7.015 27.653 1.00 98.06 198 SER A O 1
ATOM 1600 N N . LYS A 1 199 ? -3.809 6.864 25.464 1.00 97.62 199 LYS A N 1
ATOM 1601 C CA . LYS A 1 199 ? -5.267 6.736 25.607 1.00 97.62 199 LYS A CA 1
ATOM 1602 C C . LYS A 1 199 ? -5.726 5.304 25.943 1.00 97.62 199 LYS A C 1
ATOM 1604 O O . LYS A 1 199 ? -6.916 5.021 25.944 1.00 97.62 199 LYS A O 1
ATOM 1609 N N . GLY A 1 200 ? -4.805 4.363 26.150 1.00 97.94 200 GLY A N 1
ATOM 1610 C CA . GLY A 1 200 ? -5.135 2.962 26.424 1.00 97.94 200 GLY A CA 1
ATOM 1611 C C . GLY A 1 200 ? -5.542 2.157 25.186 1.00 97.94 200 GLY A C 1
ATOM 1612 O O . GLY A 1 200 ? -6.046 1.044 25.314 1.00 97.94 200 GLY A O 1
ATOM 1613 N N . CYS A 1 201 ? -5.337 2.686 23.975 1.00 98.50 201 CYS A N 1
ATOM 1614 C CA . CYS A 1 201 ? -5.566 1.927 22.748 1.00 98.50 201 CYS A CA 1
ATOM 1615 C C . CYS A 1 201 ? -4.366 1.022 22.437 1.00 98.50 201 CYS A C 1
ATOM 1617 O O . CYS A 1 201 ? -3.207 1.376 22.661 1.00 98.50 201 CYS A O 1
ATOM 1619 N N . THR A 1 202 ? -4.639 -0.140 21.850 1.00 98.44 202 THR A N 1
ATOM 1620 C CA . THR A 1 202 ? -3.603 -1.074 21.391 1.00 98.44 202 THR A CA 1
ATOM 1621 C C . THR A 1 202 ? -3.363 -0.887 19.898 1.00 98.44 202 THR A C 1
ATOM 1623 O O . THR A 1 202 ? -4.313 -0.761 19.135 1.00 98.44 202 THR A O 1
ATOM 1626 N N . ILE A 1 203 ? -2.104 -0.897 19.459 1.00 98.62 203 ILE A N 1
ATOM 1627 C CA . ILE A 1 203 ? -1.749 -0.824 18.035 1.00 98.62 203 ILE A CA 1
ATOM 1628 C C . ILE A 1 203 ? -1.238 -2.193 17.595 1.00 98.62 203 ILE A C 1
ATOM 1630 O O . ILE A 1 203 ? -0.288 -2.708 18.185 1.00 98.62 203 ILE A O 1
ATOM 1634 N N . VAL A 1 204 ? -1.847 -2.763 16.558 1.00 98.31 204 VAL A N 1
ATOM 1635 C CA . VAL A 1 204 ? -1.553 -4.117 16.076 1.00 98.31 204 VAL A CA 1
ATOM 1636 C C . VAL A 1 204 ? -1.206 -4.090 14.588 1.00 98.31 204 VAL A C 1
ATOM 1638 O O . VAL A 1 204 ? -1.981 -3.552 13.795 1.00 98.31 204 VAL A O 1
ATOM 1641 N N . PRO A 1 205 ? -0.066 -4.666 14.171 1.00 98.25 205 PRO A N 1
ATOM 1642 C CA . PRO A 1 205 ? 0.283 -4.734 12.764 1.00 98.25 205 PRO A CA 1
ATOM 1643 C C . PRO A 1 205 ? -0.373 -5.923 12.053 1.00 98.25 205 PRO A C 1
ATOM 1645 O O . PRO A 1 205 ? -0.437 -7.035 12.579 1.00 98.25 205 PRO A O 1
ATOM 1648 N N . VAL A 1 206 ? -0.768 -5.692 10.809 1.00 98.31 206 VAL A N 1
ATOM 1649 C CA . VAL A 1 206 ? -0.936 -6.708 9.764 1.00 98.31 206 VAL A CA 1
ATOM 1650 C C . VAL A 1 206 ? -0.006 -6.354 8.606 1.00 98.31 206 VAL A C 1
ATOM 1652 O O . VAL A 1 206 ? 0.450 -5.212 8.502 1.00 98.31 206 VAL A O 1
ATOM 1655 N N . THR A 1 207 ? 0.277 -7.304 7.725 1.00 97.50 207 THR A N 1
ATOM 1656 C CA . THR A 1 207 ? 1.063 -7.046 6.516 1.00 97.50 207 THR A CA 1
ATOM 1657 C C . THR A 1 207 ? 0.204 -7.334 5.302 1.00 97.50 207 THR A C 1
ATOM 1659 O O . THR A 1 207 ? -0.290 -8.443 5.167 1.00 97.50 207 THR A O 1
ATOM 1662 N N . LEU A 1 208 ? 0.044 -6.365 4.402 1.00 94.94 208 LEU A N 1
ATOM 1663 C CA . LEU A 1 208 ? -0.448 -6.609 3.046 1.00 94.94 208 LEU A CA 1
ATOM 1664 C C . LEU A 1 208 ? 0.454 -5.869 2.069 1.00 94.94 208 LEU A C 1
ATOM 1666 O O . LEU A 1 208 ? 0.543 -4.636 2.114 1.00 94.94 208 LEU A O 1
ATOM 1670 N N . HIS A 1 209 ? 1.118 -6.631 1.201 1.00 90.25 209 HIS A N 1
ATOM 1671 C CA . HIS A 1 209 ? 1.930 -6.078 0.126 1.00 90.25 209 HIS A CA 1
ATOM 1672 C C . HIS A 1 209 ? 1.009 -5.617 -0.989 1.00 90.25 209 HIS A C 1
ATOM 1674 O O . HIS A 1 209 ? 0.311 -6.413 -1.616 1.00 90.25 209 HIS A O 1
ATOM 1680 N N . VAL A 1 210 ? 0.969 -4.300 -1.171 1.00 81.38 210 VAL A N 1
ATOM 1681 C CA . VAL A 1 210 ? 0.129 -3.673 -2.181 1.00 81.38 210 VAL A CA 1
ATOM 1682 C C . VAL A 1 210 ? 0.666 -4.075 -3.539 1.00 81.38 210 VAL A C 1
ATOM 1684 O O . VAL A 1 210 ? 1.860 -3.907 -3.798 1.00 81.38 210 VAL A O 1
ATOM 1687 N N . GLY A 1 211 ? -0.215 -4.639 -4.358 1.00 74.81 211 GLY A N 1
ATOM 1688 C CA . GLY A 1 211 ? 0.129 -5.203 -5.652 1.00 74.81 211 GLY A CA 1
ATOM 1689 C C . GLY A 1 211 ? 0.026 -4.196 -6.803 1.00 74.81 211 GLY A C 1
ATOM 1690 O O . GLY A 1 211 ? -0.360 -3.039 -6.615 1.00 74.81 211 GLY A O 1
ATOM 1691 N N . PRO A 1 212 ? 0.299 -4.646 -8.042 1.00 67.38 212 PRO A N 1
ATOM 1692 C CA . PRO A 1 212 ? 0.207 -3.814 -9.248 1.00 67.38 212 PRO A CA 1
ATOM 1693 C C . PRO A 1 212 ? -1.201 -3.257 -9.501 1.00 67.38 212 PRO A C 1
ATOM 1695 O O . PRO A 1 212 ? -1.351 -2.192 -10.100 1.00 67.38 212 PRO A O 1
ATOM 1698 N N . GLY A 1 213 ? -2.236 -3.968 -9.033 1.00 68.25 213 GLY A N 1
ATOM 1699 C CA . GLY A 1 213 ? -3.639 -3.601 -9.226 1.00 68.25 213 GLY A CA 1
ATOM 1700 C C . GLY A 1 213 ? -3.987 -2.215 -8.685 1.00 68.25 213 GLY A C 1
ATOM 1701 O O . GLY A 1 213 ? -4.842 -1.547 -9.253 1.00 68.25 213 GLY A O 1
ATOM 1702 N N . THR A 1 214 ? -3.273 -1.730 -7.664 1.00 69.69 214 THR A N 1
ATOM 1703 C CA . THR A 1 214 ? -3.467 -0.379 -7.115 1.00 69.69 214 THR A CA 1
ATOM 1704 C C . THR A 1 214 ? -3.218 0.737 -8.129 1.00 69.69 214 THR A C 1
ATOM 1706 O O . THR A 1 214 ? -3.788 1.817 -7.986 1.00 69.69 214 THR A O 1
ATOM 1709 N N . PHE A 1 215 ? -2.409 0.504 -9.164 1.00 66.75 215 PHE A N 1
ATOM 1710 C CA . PHE A 1 215 ? -2.122 1.513 -10.186 1.00 66.75 215 PHE A CA 1
ATOM 1711 C C . PHE A 1 215 ? -2.980 1.372 -11.446 1.00 66.75 215 PHE A C 1
ATOM 1713 O O . PHE A 1 215 ? -2.858 2.185 -12.367 1.00 66.75 215 PHE A O 1
ATOM 1720 N N . LEU A 1 216 ? -3.840 0.355 -11.516 1.00 69.69 216 LEU A N 1
ATOM 1721 C CA . LEU A 1 216 ? -4.666 0.097 -12.687 1.00 69.69 216 LEU A CA 1
ATOM 1722 C C . LEU A 1 216 ? -6.058 0.717 -12.510 1.00 69.69 216 LEU A C 1
ATOM 1724 O O . LEU A 1 216 ? -6.721 0.466 -11.505 1.00 69.69 216 LEU A O 1
ATOM 1728 N N . PRO A 1 217 ? -6.541 1.515 -13.480 1.00 70.56 217 PRO A N 1
ATOM 1729 C CA . PRO A 1 217 ? -7.898 2.034 -13.418 1.00 70.56 217 PRO A CA 1
ATOM 1730 C C . PRO A 1 217 ? -8.911 0.900 -13.602 1.00 70.56 217 PRO A C 1
ATOM 1732 O O . PRO A 1 217 ? -8.675 -0.039 -14.370 1.00 70.56 217 PRO A O 1
ATOM 1735 N N . VAL A 1 218 ? -10.077 1.033 -12.973 1.00 79.25 218 VAL A N 1
ATOM 1736 C CA . VAL A 1 218 ? -11.240 0.192 -13.277 1.00 79.25 218 VAL A CA 1
ATOM 1737 C C . VAL A 1 218 ? -11.733 0.567 -14.677 1.00 79.25 218 VAL A C 1
ATOM 1739 O O . VAL A 1 218 ? -12.075 1.720 -14.931 1.00 79.25 218 VAL A O 1
ATOM 1742 N N . ARG A 1 219 ? -11.709 -0.389 -15.612 1.00 78.00 219 ARG A N 1
ATOM 1743 C CA . ARG A 1 219 ? -12.058 -0.164 -17.032 1.00 78.00 219 ARG A CA 1
ATOM 1744 C C . ARG A 1 219 ? -13.413 -0.742 -17.442 1.00 78.00 219 ARG A C 1
ATOM 1746 O O . ARG A 1 219 ? -13.811 -0.563 -18.588 1.00 78.00 219 ARG A O 1
ATOM 1753 N N . THR A 1 220 ? -14.082 -1.469 -16.552 1.00 80.88 220 THR A N 1
ATOM 1754 C CA . THR A 1 220 ? -15.364 -2.127 -16.829 1.00 80.88 220 THR A CA 1
ATOM 1755 C C . THR A 1 220 ? -16.522 -1.181 -16.546 1.00 80.88 220 THR A C 1
ATOM 1757 O O . THR A 1 220 ? -16.488 -0.451 -15.569 1.00 80.88 220 THR A O 1
ATOM 1760 N N . GLU A 1 221 ? -17.563 -1.172 -17.375 1.00 84.88 221 GLU A N 1
ATOM 1761 C CA . GLU A 1 221 ? -18.725 -0.299 -17.141 1.00 84.88 221 GLU A CA 1
ATOM 1762 C C . GLU A 1 221 ? -19.447 -0.646 -15.830 1.00 84.88 221 GLU A C 1
ATOM 1764 O O . GLU A 1 221 ? -19.803 0.235 -15.035 1.00 84.88 221 GLU A O 1
ATOM 1769 N N . HIS A 1 222 ? -19.601 -1.948 -15.603 1.00 85.19 222 HIS A N 1
ATOM 1770 C CA . HIS A 1 222 ? -20.173 -2.531 -14.406 1.00 85.19 222 HIS A CA 1
ATOM 1771 C C . HIS A 1 222 ? -19.064 -2.943 -13.438 1.00 85.19 222 HIS A C 1
ATOM 1773 O O . HIS A 1 222 ? -18.050 -3.535 -13.825 1.00 85.19 222 HIS A O 1
ATOM 1779 N N . LEU A 1 223 ? -19.252 -2.626 -12.155 1.00 82.06 223 LEU A N 1
ATOM 1780 C CA . LEU A 1 223 ? -18.302 -3.016 -11.110 1.00 82.06 223 LEU A CA 1
ATOM 1781 C C . LEU A 1 223 ? -18.257 -4.537 -10.933 1.00 82.06 223 LEU A C 1
ATOM 1783 O O . LEU A 1 223 ? -17.224 -5.079 -10.565 1.00 82.06 223 LEU A O 1
ATOM 1787 N N . GLU A 1 224 ? -19.360 -5.224 -11.221 1.00 83.06 224 GLU A N 1
ATOM 1788 C CA . GLU A 1 224 ? -19.469 -6.684 -11.180 1.00 83.06 224 GLU A CA 1
ATOM 1789 C C . GLU A 1 224 ? -18.434 -7.387 -12.071 1.00 83.06 224 GLU A C 1
ATOM 1791 O O . GLU A 1 224 ? -17.959 -8.466 -11.724 1.00 83.06 224 GLU A O 1
ATOM 1796 N N . ASP A 1 225 ? -18.057 -6.755 -13.182 1.00 83.00 225 ASP A N 1
ATOM 1797 C CA . ASP A 1 225 ? -17.136 -7.322 -14.166 1.00 83.00 225 ASP A CA 1
ATOM 1798 C C . ASP A 1 225 ? -15.665 -7.046 -13.817 1.00 83.00 225 ASP A C 1
ATOM 1800 O O . ASP A 1 225 ? -14.745 -7.560 -14.467 1.00 83.00 225 ASP A O 1
ATOM 1804 N N . HIS A 1 226 ? -15.409 -6.209 -12.805 1.00 82.56 226 HIS A N 1
ATOM 1805 C CA . HIS A 1 226 ? -14.053 -5.869 -12.412 1.00 82.56 226 HIS A CA 1
ATOM 1806 C C . HIS A 1 226 ? -13.414 -7.008 -11.618 1.00 82.56 226 HIS A C 1
ATOM 1808 O O . HIS A 1 226 ? -13.839 -7.358 -10.517 1.00 82.56 226 HIS A O 1
ATOM 1814 N N . HIS A 1 227 ? -12.331 -7.545 -12.166 1.00 79.81 227 HIS A N 1
ATOM 1815 C CA . HIS A 1 227 ? -11.544 -8.577 -11.514 1.00 79.81 227 HIS A CA 1
ATOM 1816 C C . HIS A 1 227 ? -10.406 -7.929 -10.728 1.00 79.81 227 HIS A C 1
ATOM 1818 O O . HIS A 1 227 ? -9.483 -7.358 -11.310 1.00 79.81 227 HIS A O 1
ATOM 1824 N N . MET A 1 228 ? -10.467 -8.039 -9.402 1.00 82.62 228 MET A N 1
ATOM 1825 C CA . MET A 1 228 ? -9.385 -7.596 -8.529 1.00 82.62 228 MET A CA 1
ATOM 1826 C C . MET A 1 228 ? -8.177 -8.525 -8.650 1.00 82.62 228 MET A C 1
ATOM 1828 O O . MET A 1 228 ? -8.306 -9.751 -8.629 1.00 82.62 228 MET A O 1
ATOM 1832 N N . HIS A 1 229 ? -6.987 -7.931 -8.705 1.00 80.31 229 HIS A N 1
ATOM 1833 C CA . HIS A 1 229 ? -5.745 -8.681 -8.569 1.00 80.31 229 HIS A CA 1
ATOM 1834 C C . HIS A 1 229 ? -5.614 -9.227 -7.146 1.00 80.31 229 HIS A C 1
ATOM 1836 O O . HIS A 1 229 ? -6.009 -8.581 -6.174 1.00 80.31 229 HIS A O 1
ATOM 1842 N N . TYR A 1 230 ? -5.035 -10.420 -7.034 1.00 84.69 230 TYR A N 1
ATOM 1843 C CA . TYR A 1 230 ? -4.681 -10.972 -5.736 1.00 84.69 230 TYR A CA 1
ATOM 1844 C C . TYR A 1 230 ? -3.530 -10.189 -5.114 1.00 84.69 230 TYR A C 1
ATOM 1846 O O . TYR A 1 230 ? -2.524 -9.925 -5.768 1.00 84.69 230 TYR A O 1
ATOM 1854 N N . GLU A 1 231 ? -3.654 -9.923 -3.823 1.00 88.56 231 GLU A N 1
ATOM 1855 C CA . GLU A 1 231 ? -2.595 -9.378 -2.982 1.00 88.56 231 GLU A CA 1
ATOM 1856 C C . GLU A 1 231 ? -2.313 -10.344 -1.840 1.00 88.56 231 GLU A C 1
ATOM 1858 O O . GLU A 1 231 ? -3.234 -10.931 -1.266 1.00 88.56 231 GLU A O 1
ATOM 1863 N N . SER A 1 232 ? -1.036 -10.533 -1.526 1.00 90.88 232 SER A N 1
ATOM 1864 C CA . SER A 1 232 ? -0.603 -11.350 -0.398 1.00 90.88 232 SER A CA 1
ATOM 1865 C C . SER A 1 232 ? -0.701 -10.559 0.900 1.00 90.88 232 SER A C 1
ATOM 1867 O O . SER A 1 232 ? -0.258 -9.407 0.968 1.00 90.88 232 SER A O 1
ATOM 1869 N N . TYR A 1 233 ? -1.207 -11.205 1.943 1.00 95.94 233 TYR A N 1
ATOM 1870 C CA . TYR A 1 233 ? -1.171 -10.682 3.299 1.00 95.94 233 TYR A CA 1
ATOM 1871 C C . TYR A 1 233 ? -0.591 -11.707 4.275 1.00 95.94 233 TYR A C 1
ATOM 1873 O O . TYR A 1 233 ? -0.563 -12.907 4.006 1.00 95.94 233 TYR A O 1
ATOM 1881 N N . GLU A 1 234 ? -0.156 -11.226 5.431 1.00 97.44 234 GLU A N 1
ATOM 1882 C CA . GLU A 1 234 ? 0.291 -12.024 6.565 1.00 97.44 234 GLU A CA 1
ATOM 1883 C C . GLU A 1 234 ? -0.276 -11.411 7.851 1.00 97.44 234 GLU A C 1
ATOM 1885 O O . GLU A 1 234 ? -0.201 -10.197 8.073 1.00 97.44 234 GLU A O 1
ATOM 1890 N N . ILE A 1 235 ? -0.856 -12.256 8.704 1.00 98.44 235 ILE A N 1
ATOM 1891 C CA . ILE A 1 235 ? -1.314 -11.872 10.041 1.00 98.44 235 ILE A CA 1
ATOM 1892 C C . ILE A 1 235 ? -0.573 -12.734 11.053 1.00 98.44 235 ILE A C 1
ATOM 1894 O O . ILE A 1 235 ? -0.761 -13.948 11.109 1.00 98.44 235 ILE A O 1
ATOM 1898 N N . GLU A 1 236 ? 0.265 -12.120 11.881 1.00 98.31 236 GLU A N 1
ATOM 1899 C CA . GLU A 1 236 ? 0.961 -12.854 12.936 1.00 98.31 236 GLU A CA 1
ATOM 1900 C C . GLU A 1 236 ? -0.033 -13.433 13.955 1.00 98.31 236 GLU A C 1
ATOM 1902 O O . GLU A 1 236 ? -1.096 -12.862 14.218 1.00 98.31 236 GLU A O 1
ATOM 1907 N N . LYS A 1 237 ? 0.327 -14.569 14.569 1.00 98.31 237 LYS A N 1
ATOM 1908 C CA . LYS A 1 237 ? -0.510 -15.233 15.585 1.00 98.31 237 LYS A CA 1
ATOM 1909 C C . LYS A 1 237 ? -0.894 -14.286 16.718 1.00 98.31 237 LYS A C 1
ATOM 1911 O O . LYS A 1 237 ? -2.040 -14.291 17.157 1.00 98.31 237 LYS A O 1
ATOM 1916 N N . GLU A 1 238 ? 0.052 -13.460 17.157 1.00 98.44 238 GLU A N 1
ATOM 1917 C CA . GLU A 1 238 ? -0.180 -12.490 18.224 1.00 98.44 238 GLU A CA 1
ATOM 1918 C C . GLU A 1 238 ? -1.140 -11.377 17.790 1.00 98.44 238 GLU A C 1
ATOM 1920 O O . GLU A 1 238 ? -2.069 -11.049 18.528 1.00 98.44 238 GLU A O 1
ATOM 1925 N N . SER A 1 239 ? -0.997 -10.864 16.563 1.00 98.50 239 SER A N 1
ATOM 1926 C CA . SER A 1 239 ? -1.936 -9.887 16.005 1.00 98.50 239 SER A CA 1
ATOM 1927 C C . SER A 1 239 ? -3.360 -10.438 15.965 1.00 98.50 239 SER A C 1
ATOM 1929 O O . SER A 1 239 ? -4.287 -9.790 16.453 1.00 98.50 239 SER A O 1
ATOM 1931 N N . ALA A 1 240 ? -3.539 -11.661 15.456 1.00 98.56 240 ALA A N 1
ATOM 1932 C CA . ALA A 1 240 ? -4.845 -12.313 15.434 1.00 98.56 240 ALA A CA 1
ATOM 1933 C C . ALA A 1 240 ? -5.405 -12.526 16.847 1.00 98.56 240 ALA A C 1
ATOM 1935 O O . ALA A 1 240 ? -6.579 -12.254 17.087 1.00 98.56 240 ALA A O 1
ATOM 1936 N N . ARG A 1 241 ? -4.569 -12.952 17.803 1.00 98.62 241 ARG A N 1
ATOM 1937 C CA . ARG A 1 241 ? -4.965 -13.146 19.204 1.00 98.62 241 ARG A CA 1
ATOM 1938 C C . ARG A 1 241 ? -5.497 -11.855 19.831 1.00 98.62 241 ARG A C 1
ATOM 1940 O O . ARG A 1 241 ? -6.569 -11.880 20.429 1.00 98.62 241 ARG A O 1
ATOM 1947 N N . ILE A 1 242 ? -4.780 -10.738 19.679 1.00 98.62 242 ILE A N 1
ATOM 1948 C CA . ILE A 1 242 ? -5.183 -9.435 20.235 1.00 98.62 242 ILE A CA 1
ATOM 1949 C C . ILE A 1 242 ? -6.489 -8.950 19.599 1.00 98.62 242 ILE A C 1
ATOM 1951 O O . ILE A 1 242 ? -7.390 -8.507 20.311 1.00 98.62 242 ILE A O 1
ATOM 1955 N N . ILE A 1 243 ? -6.606 -9.047 18.272 1.00 98.50 243 ILE A N 1
ATOM 1956 C CA . ILE A 1 243 ? -7.795 -8.590 17.541 1.00 98.50 243 ILE A CA 1
ATOM 1957 C C . ILE A 1 243 ? -9.019 -9.446 17.905 1.00 98.50 243 ILE A C 1
ATOM 1959 O O . ILE A 1 243 ? -10.096 -8.907 18.157 1.00 98.50 243 ILE A O 1
ATOM 1963 N N . ASN A 1 244 ? -8.859 -10.767 17.997 1.00 98.50 244 ASN A N 1
ATOM 1964 C CA . ASN A 1 244 ? -9.934 -11.675 18.397 1.00 98.50 244 ASN A CA 1
ATOM 1965 C C . ASN A 1 244 ? -10.384 -11.440 19.845 1.00 98.50 244 ASN A C 1
ATOM 1967 O O . ASN A 1 244 ? -11.584 -11.442 20.109 1.00 98.50 244 ASN A O 1
ATOM 1971 N N . ALA A 1 245 ? -9.449 -11.183 20.767 1.00 98.38 245 ALA A N 1
ATOM 1972 C CA . ALA A 1 245 ? -9.784 -10.817 22.143 1.00 98.38 245 ALA A CA 1
ATOM 1973 C C . ALA A 1 245 ? -10.588 -9.509 22.193 1.00 98.38 245 ALA A C 1
ATOM 1975 O O . ALA A 1 245 ? -11.646 -9.459 22.813 1.00 98.38 245 ALA A O 1
ATOM 1976 N N . ALA A 1 246 ? -10.155 -8.481 21.457 1.00 98.06 246 ALA A N 1
ATOM 1977 C CA . ALA A 1 246 ? -10.879 -7.214 21.371 1.00 98.06 246 ALA A CA 1
ATOM 1978 C C . ALA A 1 246 ? -12.304 -7.385 20.837 1.00 98.06 246 ALA A C 1
ATOM 1980 O O . ALA A 1 246 ? -13.239 -6.819 21.400 1.00 98.06 246 ALA A O 1
ATOM 1981 N N . LYS A 1 247 ? -12.479 -8.218 19.805 1.00 96.56 247 LYS A N 1
ATOM 1982 C CA . LYS A 1 247 ? -13.798 -8.552 19.262 1.00 96.56 247 LYS A CA 1
ATOM 1983 C C . LYS A 1 247 ? -14.688 -9.246 20.295 1.00 96.56 247 LYS A C 1
ATOM 1985 O O . LYS A 1 247 ? -15.844 -8.862 20.442 1.00 96.56 247 LYS A O 1
ATOM 1990 N N . ALA A 1 248 ? -14.158 -10.235 21.016 1.00 97.12 248 ALA A N 1
ATOM 1991 C CA . ALA A 1 248 ? -14.896 -10.951 22.059 1.00 97.12 248 ALA A CA 1
ATOM 1992 C C . ALA A 1 248 ? -15.294 -10.038 23.234 1.00 97.12 248 ALA A C 1
ATOM 1994 O O . ALA A 1 248 ? -16.361 -10.205 23.817 1.00 97.12 248 ALA A O 1
ATOM 1995 N N . GLU A 1 249 ? -14.459 -9.047 23.545 1.00 97.12 249 GLU A N 1
ATOM 1996 C CA . GLU A 1 249 ? -14.677 -8.051 24.601 1.00 97.12 249 GLU A CA 1
ATOM 1997 C C . GLU A 1 249 ? -15.559 -6.869 24.151 1.00 97.12 249 GLU A C 1
ATOM 1999 O O . GLU A 1 249 ? -15.848 -5.979 24.948 1.00 97.12 249 GLU A O 1
ATOM 2004 N N . GLY A 1 250 ? -15.979 -6.822 22.881 1.00 96.69 250 GLY A N 1
ATOM 2005 C CA . GLY A 1 250 ? -16.781 -5.725 22.327 1.00 96.69 250 GLY A CA 1
ATOM 2006 C C . GLY A 1 250 ? -16.013 -4.414 22.116 1.00 96.69 250 GLY A C 1
ATOM 2007 O O . GLY A 1 250 ? -16.632 -3.374 21.881 1.00 96.69 250 GLY A O 1
ATOM 2008 N N . ARG A 1 251 ? -14.675 -4.441 22.179 1.00 97.81 251 ARG A N 1
ATOM 2009 C CA . ARG A 1 251 ? -13.819 -3.277 21.911 1.00 97.81 251 ARG A CA 1
ATOM 2010 C C . ARG A 1 251 ? -13.797 -2.960 20.418 1.00 97.81 251 ARG A C 1
ATOM 2012 O O . ARG A 1 251 ? -13.867 -3.853 19.573 1.00 97.81 251 ARG A O 1
ATOM 2019 N N . LYS A 1 252 ? -13.667 -1.676 20.077 1.00 97.69 252 LYS A N 1
ATOM 2020 C CA . LYS A 1 252 ? -13.619 -1.232 18.677 1.00 97.69 252 LYS A CA 1
ATOM 2021 C C . LYS A 1 252 ? -12.337 -1.693 17.995 1.00 97.69 252 LYS A C 1
ATOM 2023 O O . LYS A 1 252 ? -11.246 -1.551 18.547 1.00 97.69 252 LYS A O 1
ATOM 2028 N N . ILE A 1 253 ? -12.475 -2.179 16.767 1.00 98.44 253 ILE A N 1
ATOM 2029 C CA . ILE A 1 253 ? -11.362 -2.489 15.871 1.00 98.44 253 ILE A CA 1
ATOM 2030 C C . ILE A 1 253 ? -11.352 -1.411 14.792 1.00 98.44 253 ILE A C 1
ATOM 2032 O O . ILE A 1 253 ? -12.284 -1.293 14.007 1.00 98.44 253 ILE A O 1
ATOM 2036 N N . VAL A 1 254 ? -10.304 -0.596 14.770 1.00 98.31 254 VAL A N 1
ATOM 2037 C CA . VAL A 1 254 ? -10.173 0.536 13.853 1.00 98.31 254 VAL A CA 1
ATOM 2038 C C . VAL A 1 254 ? -9.079 0.212 12.850 1.00 98.31 254 VAL A C 1
ATOM 2040 O O . VAL A 1 254 ? -7.909 0.115 13.206 1.00 98.31 254 VAL A O 1
ATOM 2043 N N . ALA A 1 255 ? -9.443 0.026 11.586 1.00 98.06 255 ALA A N 1
ATOM 2044 C CA . ALA A 1 255 ? -8.481 -0.263 10.531 1.00 98.06 255 ALA A CA 1
ATOM 2045 C C . ALA A 1 255 ? -7.922 1.024 9.910 1.00 98.06 255 ALA A C 1
ATOM 2047 O O . ALA A 1 255 ? -8.665 1.879 9.429 1.00 98.06 255 ALA A O 1
ATOM 2048 N N . THR A 1 256 ? -6.597 1.127 9.840 1.00 97.06 256 THR A N 1
ATOM 2049 C CA . THR A 1 256 ? -5.910 2.222 9.156 1.00 97.06 256 THR A CA 1
ATOM 2050 C C . THR A 1 256 ? -5.666 1.849 7.699 1.00 97.06 256 THR A C 1
ATOM 2052 O O . THR A 1 256 ? -4.727 1.118 7.372 1.00 97.06 256 THR A O 1
ATOM 2055 N N . GLY A 1 257 ? -6.508 2.381 6.816 1.00 94.62 257 GLY A N 1
ATOM 2056 C CA . GLY A 1 257 ? -6.405 2.203 5.369 1.00 94.62 257 GLY A CA 1
ATOM 2057 C C . GLY A 1 257 ? -7.136 0.974 4.831 1.00 94.62 257 GLY A C 1
ATOM 2058 O O . GLY A 1 257 ? -7.345 -0.028 5.515 1.00 94.62 257 GLY A O 1
ATOM 2059 N N . THR A 1 258 ? -7.509 1.048 3.555 1.00 93.69 258 THR A N 1
ATOM 2060 C CA . THR A 1 258 ? -8.317 0.027 2.867 1.00 93.69 258 THR A CA 1
ATOM 2061 C C . THR A 1 258 ? -7.619 -1.327 2.759 1.00 93.69 258 THR A C 1
ATOM 2063 O O . THR A 1 258 ? -8.286 -2.357 2.728 1.00 93.69 258 THR A O 1
ATOM 2066 N N . THR A 1 259 ? -6.287 -1.355 2.747 1.00 93.88 259 THR A N 1
ATOM 2067 C CA . THR A 1 259 ? -5.500 -2.597 2.737 1.00 93.88 259 THR A CA 1
ATOM 2068 C C . THR A 1 259 ? -5.619 -3.348 4.062 1.00 93.88 259 THR A C 1
ATOM 2070 O O . THR A 1 259 ? -5.830 -4.560 4.056 1.00 93.88 259 THR A O 1
ATOM 2073 N N . SER A 1 260 ? -5.597 -2.636 5.193 1.00 97.19 260 SER A N 1
ATOM 2074 C CA . SER A 1 260 ? -5.860 -3.215 6.517 1.00 97.19 260 SER A CA 1
ATOM 2075 C C . SER A 1 260 ? -7.288 -3.757 6.597 1.00 97.19 260 SER A C 1
ATOM 2077 O O . SER A 1 260 ? -7.484 -4.894 7.013 1.00 97.19 260 SER A O 1
ATOM 2079 N N . VAL A 1 261 ? -8.276 -2.991 6.110 1.00 97.75 261 VAL A N 1
ATOM 2080 C CA . VAL A 1 261 ? -9.679 -3.439 6.027 1.00 97.75 261 VAL A CA 1
ATOM 2081 C C . VAL A 1 261 ? -9.791 -4.736 5.224 1.00 97.75 261 VAL A C 1
ATOM 2083 O O . VAL A 1 261 ? -10.298 -5.728 5.733 1.00 97.75 261 VAL A O 1
ATOM 2086 N N . ARG A 1 262 ? -9.272 -4.771 3.989 1.00 95.88 262 ARG A N 1
ATOM 2087 C CA . ARG A 1 262 ? -9.348 -5.962 3.126 1.00 95.88 262 ARG A CA 1
ATOM 2088 C C . ARG A 1 262 ? -8.639 -7.165 3.736 1.00 95.88 262 ARG A C 1
ATOM 2090 O O . ARG A 1 262 ? -9.142 -8.274 3.597 1.00 95.88 262 ARG A O 1
ATOM 2097 N N . THR A 1 263 ? -7.526 -6.952 4.433 1.00 97.44 263 THR A N 1
ATOM 2098 C CA . THR A 1 263 ? -6.818 -8.015 5.162 1.00 97.44 263 THR A CA 1
ATOM 2099 C C . THR A 1 263 ? -7.705 -8.620 6.244 1.00 97.44 263 THR A C 1
ATOM 2101 O O . THR A 1 263 ? -7.912 -9.830 6.255 1.00 97.44 263 THR A O 1
ATOM 2104 N N . LEU A 1 264 ? -8.275 -7.780 7.113 1.00 98.25 264 LEU A N 1
ATOM 2105 C CA . LEU A 1 264 ? -9.128 -8.227 8.216 1.00 98.25 264 LEU A CA 1
ATOM 2106 C C . LEU A 1 264 ? -10.385 -8.941 7.721 1.00 98.25 264 LEU A C 1
ATOM 2108 O O . LEU A 1 264 ? -10.728 -10.008 8.220 1.00 98.25 264 LEU A O 1
ATOM 2112 N N . GLU A 1 265 ? -11.048 -8.366 6.724 1.00 98.06 265 GLU A N 1
ATOM 2113 C CA . GLU A 1 265 ? -12.282 -8.915 6.168 1.00 98.06 265 GLU A CA 1
ATOM 2114 C C . GLU A 1 265 ? -12.040 -10.223 5.400 1.00 98.06 265 GLU A C 1
ATOM 2116 O O . GLU A 1 265 ? -12.866 -11.125 5.463 1.00 98.06 265 GLU A O 1
ATOM 2121 N N . SER A 1 266 ? -10.894 -10.372 4.725 1.00 97.25 266 SER A N 1
ATOM 2122 C CA . SER A 1 266 ? -10.567 -11.611 3.994 1.00 97.25 266 SER A CA 1
ATOM 2123 C C . SER A 1 266 ? -10.079 -12.731 4.906 1.00 97.25 266 SER A C 1
ATOM 2125 O O . SER A 1 266 ? -10.283 -13.901 4.603 1.00 97.25 266 SER A O 1
ATOM 2127 N N . ALA A 1 267 ? -9.415 -12.387 6.011 1.00 97.69 267 ALA A N 1
ATOM 2128 C CA . ALA A 1 267 ? -8.930 -13.360 6.983 1.00 97.69 267 ALA A CA 1
ATOM 2129 C C . ALA A 1 267 ? -9.992 -13.756 8.023 1.00 97.69 267 ALA A C 1
ATOM 2131 O O . ALA A 1 267 ? -9.719 -14.593 8.884 1.00 97.69 267 ALA A O 1
ATOM 2132 N N . PHE A 1 268 ? -11.187 -13.162 7.980 1.00 97.69 268 PHE A N 1
ATOM 2133 C CA . PHE A 1 268 ? -12.297 -13.564 8.833 1.00 97.69 268 PHE A CA 1
ATOM 2134 C C . PHE A 1 268 ? -12.800 -14.956 8.431 1.00 97.69 268 PHE A C 1
ATOM 2136 O O . PHE A 1 268 ? -13.211 -15.180 7.295 1.00 97.69 268 PHE A O 1
ATOM 2143 N N . ASN A 1 269 ? -12.780 -15.896 9.372 1.00 95.94 269 ASN A N 1
ATOM 2144 C CA . ASN A 1 269 ? -13.294 -17.243 9.175 1.00 95.94 269 ASN A CA 1
ATOM 2145 C C . ASN A 1 269 ? -14.743 -17.312 9.686 1.00 95.94 269 ASN A C 1
ATOM 2147 O O . ASN A 1 269 ? -14.987 -17.181 10.886 1.00 95.94 269 ASN A O 1
ATOM 2151 N N . GLU A 1 270 ? -15.699 -17.532 8.778 1.00 93.12 270 GLU A N 1
ATOM 2152 C CA . GLU A 1 270 ? -17.130 -17.544 9.115 1.00 93.12 270 GLU A CA 1
ATOM 2153 C C . GLU A 1 270 ? -17.537 -18.701 10.036 1.00 93.12 270 GLU A C 1
ATOM 2155 O O . GLU A 1 270 ? -18.407 -18.516 10.882 1.00 93.12 270 GLU A O 1
ATOM 2160 N N . GLU A 1 271 ? -16.895 -19.867 9.922 1.00 93.81 271 GLU A N 1
ATOM 2161 C CA . GLU A 1 271 ? -17.221 -21.051 10.732 1.00 93.81 271 GLU A CA 1
ATOM 2162 C C . GLU A 1 271 ? -16.854 -20.852 12.205 1.00 93.81 271 GLU A C 1
ATOM 2164 O O . GLU A 1 271 ? -17.580 -21.266 13.107 1.00 93.81 271 GLU A O 1
ATOM 2169 N N . THR A 1 272 ? -15.718 -20.203 12.454 1.00 94.75 272 THR A N 1
ATOM 2170 C CA . THR A 1 272 ? -15.209 -19.950 13.810 1.00 94.75 272 THR A CA 1
ATOM 2171 C C . THR A 1 272 ? -15.640 -18.596 14.363 1.00 94.75 272 THR A C 1
ATOM 2173 O O . THR A 1 272 ? -15.597 -18.388 15.573 1.00 94.75 272 THR A O 1
ATOM 2176 N N . GLY A 1 273 ? -16.027 -17.654 13.499 1.00 94.12 273 GLY A N 1
ATOM 2177 C CA . GLY A 1 273 ? -16.289 -16.268 13.878 1.00 94.12 273 GLY A CA 1
ATOM 2178 C C . GLY A 1 273 ? -15.031 -15.490 14.289 1.00 94.12 273 GLY A C 1
ATOM 2179 O O . GLY A 1 273 ? -15.148 -14.428 14.909 1.00 94.12 273 GLY A O 1
ATOM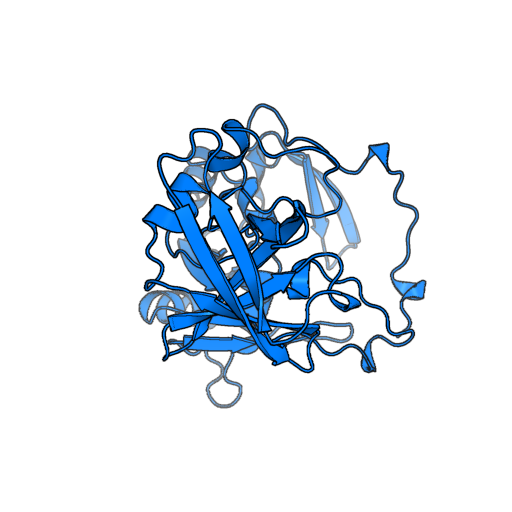 2180 N N . LEU A 1 274 ? -13.838 -15.993 13.955 1.00 95.94 274 LEU A N 1
ATOM 2181 C CA . LEU A 1 274 ? -12.547 -15.442 14.368 1.00 95.94 274 LEU A CA 1
ATOM 2182 C C . LEU A 1 274 ? -11.682 -15.044 13.168 1.00 95.94 274 LEU A C 1
ATOM 2184 O O . LEU A 1 274 ? -11.825 -15.553 12.059 1.00 95.94 274 LEU A O 1
ATOM 2188 N N . LEU A 1 275 ? -10.743 -14.135 13.410 1.00 97.69 275 LEU A N 1
ATOM 2189 C CA . LEU A 1 275 ? -9.684 -13.790 12.472 1.00 97.69 275 LEU A CA 1
ATOM 2190 C C . LEU A 1 275 ? -8.635 -14.907 12.438 1.00 97.69 275 LEU A C 1
ATOM 2192 O O . LEU A 1 275 ? -8.048 -15.243 13.474 1.00 97.69 275 LEU A O 1
ATOM 2196 N N . ALA A 1 276 ? -8.379 -15.453 11.252 1.00 97.75 276 ALA A N 1
ATOM 2197 C CA . ALA A 1 276 ? -7.313 -16.416 11.024 1.00 97.75 276 ALA A CA 1
ATOM 2198 C C . ALA A 1 276 ? -5.933 -15.733 11.034 1.00 97.75 276 ALA A C 1
ATOM 2200 O O . ALA A 1 276 ? -5.771 -14.595 10.596 1.00 97.75 276 ALA A O 1
ATOM 2201 N N . SER A 1 277 ? -4.923 -16.458 11.517 1.00 98.06 277 SER A N 1
ATOM 2202 C CA . SER A 1 277 ? -3.512 -16.049 11.442 1.00 98.06 277 SER A CA 1
ATOM 2203 C C . SER A 1 277 ? -2.778 -16.806 10.337 1.00 98.06 277 SER A C 1
ATOM 2205 O O . SER A 1 277 ? -3.213 -17.883 9.932 1.00 98.06 277 SER A O 1
ATOM 2207 N N . GLY A 1 278 ? -1.632 -16.280 9.916 1.00 97.69 278 GLY A N 1
ATOM 2208 C CA . GLY A 1 278 ? -0.762 -16.856 8.899 1.00 97.69 278 GLY A CA 1
ATOM 2209 C C . GLY A 1 278 ? -0.782 -16.083 7.577 1.00 97.69 278 GLY A C 1
ATOM 2210 O O . GLY A 1 278 ? -1.364 -14.995 7.495 1.00 97.69 278 GLY A O 1
ATOM 2211 N N . PRO A 1 279 ? -0.107 -16.628 6.551 1.00 96.81 279 PRO A N 1
ATOM 2212 C CA . PRO A 1 279 ? -0.127 -16.076 5.206 1.00 96.81 279 PRO A CA 1
ATOM 2213 C C . PRO A 1 279 ? -1.482 -16.320 4.534 1.00 96.81 279 PRO A C 1
ATOM 2215 O O . PRO A 1 279 ? -2.133 -17.342 4.753 1.00 96.81 279 PRO A O 1
ATOM 2218 N N . GLY A 1 280 ? -1.880 -15.404 3.661 1.00 95.12 280 GLY A N 1
ATOM 2219 C CA . GLY A 1 280 ? -3.083 -15.527 2.851 1.00 95.12 280 GLY A CA 1
ATOM 2220 C C . GLY A 1 280 ? -3.036 -14.646 1.611 1.00 95.12 280 GLY A C 1
ATOM 2221 O O . GLY A 1 280 ? -2.073 -13.917 1.364 1.00 95.12 280 GLY A O 1
ATOM 2222 N N . ARG A 1 281 ? -4.086 -14.735 0.795 1.00 93.56 281 ARG A N 1
ATOM 2223 C CA . ARG A 1 281 ? -4.256 -13.903 -0.399 1.00 93.56 281 ARG A CA 1
ATOM 2224 C C . ARG A 1 281 ? -5.665 -13.342 -0.428 1.00 93.56 281 ARG A C 1
ATOM 2226 O O . ARG A 1 281 ? -6.610 -14.035 -0.067 1.00 93.56 281 ARG A O 1
ATOM 2233 N N . THR A 1 282 ? -5.809 -12.109 -0.893 1.00 92.25 282 THR A N 1
ATOM 2234 C CA . THR A 1 282 ? -7.110 -11.463 -1.054 1.00 92.25 282 THR A CA 1
ATOM 2235 C C . THR A 1 282 ? -7.252 -10.844 -2.433 1.00 92.25 282 THR A C 1
ATOM 2237 O O . THR A 1 282 ? -6.389 -10.102 -2.890 1.00 92.25 282 THR A O 1
ATOM 2240 N N . ASN A 1 283 ? -8.375 -11.122 -3.082 1.00 90.69 283 ASN A N 1
ATOM 2241 C CA . ASN A 1 283 ? -8.918 -10.349 -4.196 1.00 90.69 283 ASN A CA 1
ATOM 2242 C C . ASN A 1 283 ? -10.279 -9.737 -3.805 1.00 90.69 283 ASN A C 1
ATOM 2244 O O . ASN A 1 283 ? -11.099 -9.439 -4.669 1.00 90.69 283 ASN A O 1
ATOM 2248 N N . LEU A 1 284 ? -10.538 -9.576 -2.498 1.00 91.94 284 LEU A N 1
ATOM 2249 C CA . LEU A 1 284 ? -11.814 -9.089 -1.986 1.00 91.94 284 LEU A CA 1
ATOM 2250 C C . LEU A 1 284 ? -12.111 -7.698 -2.547 1.00 91.94 284 LEU A C 1
ATOM 2252 O O . LEU A 1 284 ? -11.353 -6.749 -2.314 1.00 91.94 284 LEU A O 1
ATOM 2256 N N . PHE A 1 285 ? -13.245 -7.591 -3.237 1.00 91.19 285 PHE A N 1
ATOM 2257 C CA . PHE A 1 285 ? -13.762 -6.343 -3.773 1.00 91.19 285 PHE A CA 1
ATOM 2258 C C . PHE A 1 285 ? -14.960 -5.862 -2.945 1.00 91.19 285 PHE A C 1
ATOM 2260 O O . PHE A 1 285 ? -16.096 -6.286 -3.158 1.00 91.19 285 PHE A O 1
ATOM 2267 N N . ILE A 1 286 ? -14.694 -4.995 -1.965 1.00 91.69 286 ILE A N 1
ATOM 2268 C CA . ILE A 1 286 ? -15.723 -4.451 -1.068 1.00 91.69 286 ILE A CA 1
ATOM 2269 C C . ILE A 1 286 ? -16.543 -3.404 -1.823 1.00 91.69 286 ILE A C 1
ATOM 2271 O O . ILE A 1 286 ? -16.018 -2.368 -2.232 1.00 91.69 286 ILE A O 1
ATOM 2275 N N . ARG A 1 287 ? -17.843 -3.664 -1.974 1.00 90.25 287 ARG A N 1
ATOM 2276 C CA . ARG A 1 287 ? -18.799 -2.793 -2.666 1.00 90.25 287 ARG A CA 1
ATOM 2277 C C . ARG A 1 287 ? -20.176 -2.874 -2.000 1.00 90.25 287 ARG A C 1
ATOM 2279 O O . ARG A 1 287 ? -20.511 -3.930 -1.473 1.00 90.25 287 ARG A O 1
ATOM 2286 N N . PRO A 1 288 ? -20.976 -1.796 -1.984 1.00 90.19 288 PRO A N 1
ATOM 2287 C CA . PRO A 1 288 ? -22.314 -1.830 -1.416 1.00 90.19 288 PRO A CA 1
ATOM 2288 C C . PRO A 1 288 ? -23.237 -2.840 -2.129 1.00 90.19 288 PRO A C 1
ATOM 2290 O O . PRO A 1 288 ? -23.199 -2.931 -3.356 1.00 90.19 288 PRO A O 1
ATOM 2293 N N . PRO A 1 289 ? -24.112 -3.542 -1.387 1.00 92.25 289 PRO A N 1
ATOM 2294 C CA . PRO A 1 289 ? -24.089 -3.677 0.068 1.00 92.25 289 PRO A CA 1
ATOM 2295 C C . PRO A 1 289 ? -22.953 -4.613 0.520 1.00 92.25 289 PRO A C 1
ATOM 2297 O O . PRO A 1 289 ? -22.735 -5.669 -0.065 1.00 92.25 289 PRO A O 1
ATOM 2300 N N . TYR A 1 290 ? -22.267 -4.250 1.605 1.00 94.56 290 TYR A N 1
ATOM 2301 C CA . TYR A 1 290 ? -21.292 -5.118 2.267 1.00 94.56 290 TYR A CA 1
ATOM 2302 C C . TYR A 1 290 ? -21.442 -5.005 3.785 1.00 94.56 290 TYR A C 1
ATOM 2304 O O . TYR A 1 290 ? -21.551 -3.900 4.326 1.00 94.56 290 TYR A O 1
ATOM 2312 N N . THR A 1 291 ? -21.448 -6.145 4.474 1.00 95.75 291 THR A N 1
ATOM 2313 C CA . THR A 1 291 ? -21.489 -6.204 5.938 1.00 95.75 291 THR A CA 1
ATOM 2314 C C . THR A 1 291 ? -20.102 -6.527 6.461 1.00 95.75 291 THR A C 1
ATOM 2316 O O . THR A 1 291 ? -19.657 -7.668 6.354 1.00 95.75 291 THR A O 1
ATOM 2319 N N . PHE A 1 292 ? -19.461 -5.527 7.059 1.00 96.69 292 PHE A N 1
ATOM 2320 C CA . PHE A 1 292 ? -18.172 -5.691 7.720 1.00 96.69 292 PHE A CA 1
ATOM 2321 C C . PHE A 1 292 ? -18.286 -6.661 8.892 1.00 96.69 292 PHE A C 1
ATOM 2323 O O . PHE A 1 292 ? -19.236 -6.599 9.679 1.00 96.69 292 PHE A O 1
ATOM 2330 N N . LYS A 1 293 ? -17.341 -7.597 8.959 1.00 96.19 293 LYS A N 1
ATOM 2331 C CA . LYS A 1 293 ? -17.300 -8.643 9.985 1.00 96.19 293 LYS A CA 1
ATOM 2332 C C . LYS A 1 293 ? -16.303 -8.314 11.085 1.00 96.19 293 LYS A C 1
ATOM 2334 O O . LYS A 1 293 ? -16.475 -8.794 12.206 1.00 96.19 293 LYS A O 1
ATOM 2339 N N . MET A 1 294 ? -15.262 -7.544 10.775 1.00 96.19 294 MET A N 1
ATOM 2340 C CA . MET A 1 294 ? -14.196 -7.188 11.710 1.00 96.19 294 MET A CA 1
ATOM 2341 C C . MET A 1 294 ? -14.162 -5.695 12.039 1.00 96.19 294 MET A C 1
ATOM 2343 O O . MET A 1 294 ? -13.892 -5.371 13.193 1.00 96.19 294 MET A O 1
ATOM 2347 N N . VAL A 1 295 ? -14.407 -4.821 11.054 1.00 93.81 295 VAL A N 1
ATOM 2348 C CA . VAL A 1 295 ? -14.285 -3.350 11.174 1.00 93.81 295 VAL A CA 1
ATOM 2349 C C . VAL A 1 295 ? -15.624 -2.667 11.453 1.00 93.81 295 VAL A C 1
ATOM 2351 O O . VAL A 1 295 ? -16.627 -3.033 10.802 1.00 93.81 295 VAL A O 1
#

Nearest PDB structures (foldseek):
  1yy3-assembly2_B  TM=5.675E-01  e=1.349E-19  Bacillus subtilis
  1wdi-assembly1_A  TM=6.416E-01  e=2.958E-17  Thermus thermophilus
  1vky-assembly1_B  TM=5.964E-01  e=1.969E-16  Thermotoga maritima
  1vky-assembly1_A  TM=5.992E-01  e=1.661E-15  Thermotoga maritima
  3k1l-assembly2_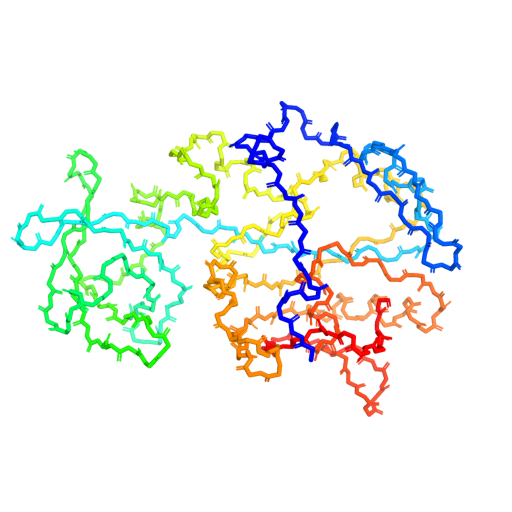A  TM=1.796E-01  e=4.265E+00  Drosophila melanogaster

Sequence (295 aa):
MTIKEYSFDLPEHLIAQTPVDRRGNDRLLVLNKQTGTILDEQMINFASYLEEGSVLVINNSKVRKARVFAVSDTGSRVEFLFLEENLDHSWNVMVTKTKKQHVGKHYTFSNTEKSYSRTGWITKENPDGTRTICFDQVLDETFFMQLGHVPLPPYIKREDSFADESRYQTVYARKEGSVAAPTAGLHFTEEILASIRSKGCTIVPVTLHVGPGTFLPVRTEHLEDHHMHYESYEIEKESARIINAAKAEGRKIVATGTTSVRTLESAFNEETGLLASGPGRTNLFIRPPYTFKMV

Foldseek 3Di:
DFVVVVDDDDDLVNPDLDDDPDFQQDWDWDADPPPRDIDIDTSLCVLVPFDAAAEEEEAQEDAFLQWFWWAWPVRDIKIWGWADQDPVLWTWIAIPPLVPQDFFTKIWTAAPVRPDIKIKTFHDQDPVSITTIDIPDRDDSVSRVRGGAQLDAPSNPDGGDPVCNVQQEAPNHDHYRASHYLVLRSRDDPSSVVSNVVSNYHYAYKHKRHGPQVRDDQPDRDPVPDFFDKIKIFAAPVSQVSLQVCVVVVHHHHYRHPRSQQQQQVQQDPVVLGRDGGMDMDSDDDDPPDDRSRD

pLDDT: mean 92.75, std 5.97, range [66.75, 98.69]

Mean predicted aligned error: 4.89 Å

Solvent-accessible surface area (backbone atoms only — not comparable to full-atom values): 16877 Å² total; per-residue (Å²): 107,48,56,70,84,75,61,74,95,72,63,70,90,75,58,74,76,62,81,70,95,56,72,25,74,44,80,31,81,46,72,41,86,88,80,68,49,76,44,89,46,48,41,67,52,52,50,76,78,53,60,72,56,19,37,39,32,35,46,22,28,19,53,41,35,34,26,34,56,28,32,32,86,86,69,47,80,41,49,34,36,50,64,47,75,45,98,84,60,28,30,38,25,45,49,64,68,46,95,76,66,50,66,74,45,49,29,45,33,52,34,96,84,62,84,48,74,50,48,33,32,29,74,38,79,46,97,89,65,34,33,33,34,37,52,84,57,82,81,53,71,65,54,35,71,66,47,31,34,62,49,69,58,88,86,39,90,66,82,75,50,82,64,42,74,62,58,58,38,37,85,68,46,72,48,77,54,6,49,42,50,59,64,67,40,42,46,52,40,72,68,48,55,47,49,30,44,75,52,52,26,44,79,38,60,35,34,45,33,39,48,75,55,80,80,53,78,89,84,51,67,40,57,86,74,55,80,60,57,70,26,51,32,40,27,49,63,66,38,25,50,55,53,41,50,34,55,77,72,70,38,52,46,45,58,43,36,71,63,31,42,48,49,48,56,64,36,47,36,82,92,79,74,39,52,56,54,46,78,49,73,38,48,80,79,90,53,91,88,72,82,70,85,62,94